Protein AF-0000000087194238 (afdb_homodimer)

Solvent-accessible surface area (backbone atoms only — not comparable to full-atom values): 18066 Å² total; per-residue (Å²): 129,79,78,74,81,65,51,45,82,35,37,22,36,43,35,33,48,42,89,44,71,86,40,33,50,64,47,49,55,49,49,50,56,43,39,76,50,57,31,44,48,34,39,41,30,44,60,91,47,69,76,67,68,90,79,45,66,88,80,48,42,79,43,78,33,63,31,89,66,55,68,67,52,74,67,64,72,48,58,69,62,43,43,50,43,44,36,68,41,29,32,64,48,47,43,55,50,53,52,51,52,52,51,35,28,74,73,60,72,29,29,48,74,66,36,36,38,22,23,51,81,44,42,36,55,36,43,45,32,41,75,72,72,37,52,17,28,24,35,60,78,68,68,56,71,51,52,54,44,42,72,40,40,67,57,35,30,72,71,61,76,35,86,70,79,127,129,79,76,74,79,65,50,46,82,36,39,23,36,43,35,33,48,42,89,43,72,84,40,33,49,63,46,50,55,49,48,51,56,43,39,76,51,59,31,43,48,34,40,42,30,44,59,93,47,69,78,68,67,90,80,43,69,86,79,49,42,78,42,78,33,63,30,90,66,55,68,65,54,74,65,62,73,48,57,69,62,42,42,51,44,44,37,68,40,29,33,62,46,45,42,53,50,54,53,50,52,50,50,35,28,74,71,61,71,29,30,48,75,65,35,37,37,23,23,52,80,42,43,34,55,37,41,46,32,41,75,73,71,38,51,16,28,25,35,58,78,68,69,56,70,50,53,54,45,39,73,38,40,68,57,35,29,72,69,60,76,35,86,69,78,126

Foldseek 3Di:
DPPLPFPQAFAAEEEEFDQDPLGVVVRLVVVVVVVVVGHAAEYEYEPLHDDDPVVDDPNYHYDYFHLPDDNCVSPVPPVLVVLVSNLVRRLVSLLVVVVVVVVCSVVSNHYHHQAYEYAVSNCSNQVSCVVVPGHYHHDYSDDCVVCVVVVCVVVCCVVVVDPPPD/DPPLPFPQAFAAEEEEFDQDPLGVVVRLVVVVVVVVVGHAYEYEYEPLHDDDPVPDDPNYHYDYFHLPDDNCVSPVPPVLVVLVSNLVRRLVSLLVVVVVVVVCSVVSNHYHHQAYEYAVSNCSNQVSCVVVPGHYHHDDSDDCVVCVVVVCVVVCCVVVVDPPPD

pLDDT: mean 87.86, std 15.49, range [28.25, 98.75]

Sequence (332 aa):
MEPSSTNPGRGRVVLLPLPYQGHINPMLRLAAALDSRGLAVTILHPETRAPDRRKLPADYRLVTIPDNIPPELAASGDVASFVFALNKNCAAPFRDYLAGALREEEKGEDGRIAFVVADVDWFAPLSVARELGVAALGLMTSSAARFLVYLAYPSLCHKGYLPVQEMEPSSTNPGRGRVVLLPLPYQGHINPMLRLAAALDSRGLAVTILHPETRAPDRRKLPADYRLVTIPDNIPPELAASGDVASFVFALNKNCAAPFRDYLAGALREEEKGEDGRIAFVVADVDWFAPLSVARELGVAALGLMTSSAARFLVYLAYPSLCHKGYLPVQE

Secondary structure (DSSP, 8-state):
-------TTS-EEEEE--SSHHHHHHHHHHHHHHHTTT-EEEEEEETT----GGGS-TTSEEEEE-----HHHHHS--HHHHHHHHHHHSHHHHHHHHHHHHHHHHTTSS--EEEEEEETTS-HHHHHHHHTT--EEEE--S-GGGGHHHHHHHHHHHTTSS----/-------TTS-EEEEE--SSHHHHHHHHHHHHHHHTTT-EEEEEEETT----GGGS-TTSEEEEE-----HHHHHS--HHHHHHHHHHHSHHHHHHHHHHHHHHHHTTSS--EEEEEEETTS-HHHHHHHHTT--EEEE--S-THHHHHHHHHHHHHHTTSS----

Structure (mmCIF, N/CA/C/O backbone):
data_AF-0000000087194238-model_v1
#
loop_
_entity.id
_entity.type
_entity.pdbx_description
1 polymer Glycosyltransferase
#
loop_
_atom_site.group_PDB
_atom_site.id
_atom_site.type_symbol
_atom_site.label_atom_id
_atom_site.label_alt_id
_atom_site.label_comp_id
_atom_site.label_asym_id
_atom_site.label_entity_id
_atom_site.label_seq_id
_atom_site.pdbx_PDB_ins_code
_atom_site.Cartn_x
_atom_site.Cartn_y
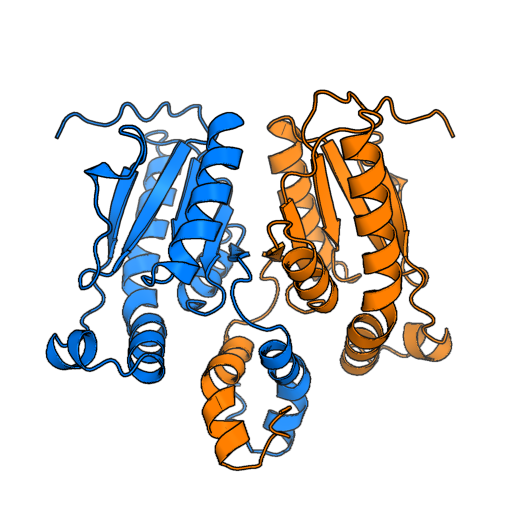_atom_site.Cartn_z
_atom_site.occupancy
_atom_site.B_iso_or_equiv
_atom_site.auth_seq_id
_atom_site.auth_comp_id
_atom_site.auth_asym_id
_atom_site.auth_atom_id
_atom_site.pdbx_PDB_model_num
ATOM 1 N N . MET A 1 1 ? 15.734 25.109 13.844 1 28.44 1 MET A N 1
ATOM 2 C CA . MET A 1 1 ? 15.398 23.844 13.203 1 28.44 1 MET A CA 1
ATOM 3 C C . MET A 1 1 ? 16.469 23.438 12.195 1 28.44 1 MET A C 1
ATOM 5 O O . MET A 1 1 ? 16.672 24.125 11.195 1 28.44 1 MET A O 1
ATOM 9 N N . GLU A 1 2 ? 17.5 22.828 12.555 1 34.88 2 GLU A N 1
ATOM 10 C CA . GLU A 1 2 ? 18.641 22.578 11.672 1 34.88 2 GLU A CA 1
ATOM 11 C C . GLU A 1 2 ? 18.188 21.891 10.383 1 34.88 2 GLU A C 1
ATOM 13 O O . GLU A 1 2 ? 17.281 21.047 10.398 1 34.88 2 GLU A O 1
ATOM 18 N N . PRO A 1 3 ? 18.391 22.391 9.211 1 38.94 3 PRO A N 1
ATOM 19 C CA . PRO A 1 3 ? 17.953 21.781 7.953 1 38.94 3 PRO A CA 1
ATOM 20 C C . PRO A 1 3 ? 18.328 20.297 7.848 1 38.94 3 PRO A C 1
ATOM 22 O O . PRO A 1 3 ? 19.469 19.922 8.109 1 38.94 3 PRO A O 1
ATOM 25 N N . SER A 1 4 ? 17.484 19.375 8.289 1 45.53 4 SER A N 1
ATOM 26 C CA . SER A 1 4 ? 17.812 17.969 8.078 1 45.53 4 SER A CA 1
ATOM 27 C C . SER A 1 4 ? 18.5 17.75 6.738 1 45.53 4 SER A C 1
ATOM 29 O O . SER A 1 4 ? 18.078 18.297 5.715 1 45.53 4 SER A O 1
ATOM 31 N N . SER A 1 5 ? 19.75 17.578 6.688 1 47.81 5 SER A N 1
ATOM 32 C CA . SER A 1 5 ? 20.625 17.359 5.551 1 47.81 5 SER A CA 1
ATOM 33 C C . SER A 1 5 ? 20.016 16.391 4.547 1 47.81 5 SER A C 1
ATOM 35 O O . SER A 1 5 ? 19.938 15.188 4.805 1 47.81 5 SER A O 1
ATOM 37 N N . THR A 1 6 ? 19.016 16.828 3.781 1 55.38 6 THR A N 1
ATOM 38 C CA . THR A 1 6 ? 18.5 16.047 2.66 1 55.38 6 THR A CA 1
ATOM 39 C C . THR A 1 6 ? 19.625 15.656 1.715 1 55.38 6 THR A C 1
ATOM 41 O O . THR A 1 6 ? 20.453 16.484 1.347 1 55.38 6 THR A O 1
ATOM 44 N N . ASN A 1 7 ? 20.141 14.547 1.847 1 58.91 7 ASN A N 1
ATOM 45 C CA . ASN A 1 7 ? 21.016 14.016 0.815 1 58.91 7 ASN A CA 1
ATOM 46 C C . ASN A 1 7 ? 20.266 13.773 -0.492 1 58.91 7 ASN A C 1
ATOM 48 O O . ASN A 1 7 ? 19.5 12.82 -0.601 1 58.91 7 ASN A O 1
ATOM 52 N N . PRO A 1 8 ? 20.391 14.852 -1.383 1 62.28 8 PRO A N 1
ATOM 53 C CA . PRO A 1 8 ? 19.625 14.773 -2.635 1 62.28 8 PRO A CA 1
ATOM 54 C C . PRO A 1 8 ? 19.844 13.453 -3.369 1 62.28 8 PRO A C 1
ATOM 56 O O . PRO A 1 8 ? 19.047 13.078 -4.23 1 62.28 8 PRO A O 1
ATOM 59 N N . GLY A 1 9 ? 20.766 12.719 -2.982 1 68.44 9 GLY A N 1
ATOM 60 C CA . GLY A 1 9 ? 21.016 11.453 -3.652 1 68.44 9 GLY A CA 1
ATOM 61 C C . GLY A 1 9 ? 20.234 10.297 -3.061 1 68.44 9 GLY A C 1
ATOM 62 O O . GLY A 1 9 ? 20.031 9.273 -3.715 1 68.44 9 GLY A O 1
ATOM 63 N N . ARG A 1 10 ? 19.719 10.594 -1.912 1 80.38 10 ARG A N 1
ATOM 64 C CA . ARG A 1 10 ? 19 9.523 -1.22 1 80.38 10 ARG A CA 1
ATOM 65 C C . ARG A 1 10 ? 17.531 9.539 -1.585 1 80.38 10 ARG A C 1
ATOM 67 O O . ARG A 1 10 ? 16.844 10.547 -1.394 1 80.38 10 ARG A O 1
ATOM 74 N N . GLY A 1 11 ? 16.938 8.445 -2.172 1 92.38 11 GLY A N 1
ATOM 75 C CA . GLY A 1 11 ? 15.508 8.344 -2.383 1 92.38 11 GLY A CA 1
ATOM 76 C C . GLY A 1 11 ? 14.703 8.516 -1.108 1 92.38 11 GLY A C 1
ATOM 77 O O . GLY A 1 11 ? 15.242 8.391 -0.007 1 92.38 11 GLY A O 1
ATOM 78 N N . ARG A 1 12 ? 13.547 8.992 -1.243 1 96.06 12 ARG A N 1
ATOM 79 C CA . ARG A 1 12 ? 12.758 9.219 -0.035 1 96.06 12 ARG A CA 1
ATOM 80 C C . ARG A 1 12 ? 11.367 8.609 -0.168 1 96.06 12 ARG A C 1
ATOM 82 O O . ARG A 1 12 ? 10.898 8.359 -1.279 1 96.06 12 ARG A O 1
ATOM 89 N N . VAL A 1 13 ? 10.797 8.352 0.971 1 97.94 13 VAL A N 1
ATOM 90 C CA . VAL A 1 13 ? 9.422 7.867 1.063 1 97.94 13 VAL A CA 1
ATOM 91 C C . VAL A 1 13 ? 8.594 8.836 1.903 1 97.94 13 VAL A C 1
ATOM 93 O O . VAL A 1 13 ? 9.094 9.422 2.861 1 97.94 13 VAL A O 1
ATOM 96 N N . VAL A 1 14 ? 7.395 9.055 1.431 1 98.69 14 VAL A N 1
ATOM 97 C CA . VAL A 1 14 ? 6.426 9.875 2.145 1 98.69 14 VAL A CA 1
ATOM 98 C C . VAL A 1 14 ? 5.363 8.992 2.787 1 98.69 14 VAL A C 1
ATOM 100 O O . VAL A 1 14 ? 4.68 8.234 2.096 1 98.69 14 VAL A O 1
ATOM 103 N N . LEU A 1 15 ? 5.258 9.086 4.105 1 98.75 15 LEU A N 1
ATOM 104 C CA . LEU A 1 15 ? 4.383 8.203 4.875 1 98.75 15 LEU A CA 1
ATOM 105 C C . LEU A 1 15 ? 3.281 9 5.566 1 98.75 15 LEU A C 1
ATOM 107 O O . LEU A 1 15 ? 3.543 10.062 6.141 1 98.75 15 LEU A O 1
ATOM 111 N N . LEU A 1 16 ? 2.023 8.516 5.473 1 98.62 16 LEU A N 1
ATOM 112 C CA . LEU A 1 16 ? 0.875 9.125 6.125 1 98.62 16 LEU A CA 1
ATOM 113 C C . LEU A 1 16 ? 0.139 8.117 6.996 1 98.62 16 LEU A C 1
ATOM 115 O O . LEU A 1 16 ? -0.839 7.508 6.559 1 98.62 16 LEU A O 1
ATOM 119 N N . PRO A 1 17 ? 0.567 8.008 8.258 1 97.81 17 PRO A N 1
ATOM 120 C CA . PRO A 1 17 ? -0.171 7.129 9.172 1 97.81 17 PRO A CA 1
ATOM 121 C C . PRO A 1 17 ? -1.496 7.73 9.625 1 97.81 17 PRO A C 1
ATOM 123 O O . PRO A 1 17 ? -1.587 8.945 9.836 1 97.81 17 PRO A O 1
ATOM 126 N N . LEU A 1 18 ? -2.598 6.84 9.648 1 96.69 18 LEU A N 1
ATOM 127 C CA . LEU A 1 18 ? -3.777 7.262 10.391 1 96.69 18 LEU A CA 1
ATOM 128 C C . LEU A 1 18 ? -3.426 7.555 11.844 1 96.69 18 LEU A C 1
ATOM 130 O O . LEU A 1 18 ? -2.691 6.789 12.477 1 96.69 18 LEU A O 1
ATOM 134 N N . PRO A 1 19 ? -3.943 8.68 12.406 1 96.19 19 PRO A N 1
ATOM 135 C CA . PRO A 1 19 ? -3.404 9.164 13.68 1 96.19 19 PRO A CA 1
ATOM 136 C C . PRO A 1 19 ? -4.027 8.469 14.883 1 96.19 19 PRO A C 1
ATOM 138 O O . PRO A 1 19 ? -4.512 9.133 15.805 1 96.19 19 PRO A O 1
ATOM 141 N N . TYR A 1 20 ? -3.986 7.211 14.953 1 93.5 20 TYR A N 1
ATOM 142 C CA . TYR A 1 20 ? -4.309 6.32 16.062 1 93.5 20 TYR A CA 1
ATOM 143 C C . TYR A 1 20 ? -3.186 5.312 16.297 1 93.5 20 TYR A C 1
ATOM 145 O O . TYR A 1 20 ? -2.609 4.785 15.344 1 93.5 20 TYR A O 1
ATOM 153 N N . GLN A 1 21 ? -2.84 5.039 17.547 1 91.25 21 GLN A N 1
ATOM 154 C CA . GLN A 1 21 ? -1.633 4.297 17.891 1 91.25 21 GLN A CA 1
ATOM 155 C C . GLN A 1 21 ? -1.614 2.928 17.219 1 91.25 21 GLN A C 1
ATOM 157 O O . GLN A 1 21 ? -0.559 2.457 16.797 1 91.25 21 GLN A O 1
ATOM 162 N N . GLY A 1 22 ? -2.725 2.254 17.125 1 91.31 22 GLY A N 1
ATOM 163 C CA . GLY A 1 22 ? -2.803 0.971 16.453 1 91.31 22 GLY A CA 1
ATOM 164 C C . GLY A 1 22 ? -2.484 1.06 14.969 1 91.31 22 GLY A C 1
ATOM 165 O O . GLY A 1 22 ? -2.094 0.067 14.352 1 91.31 22 GLY A O 1
ATOM 166 N N . HIS A 1 23 ? -2.625 2.217 14.391 1 93.88 23 HIS A N 1
ATOM 167 C CA . HIS A 1 23 ? -2.336 2.465 12.984 1 93.88 23 HIS A CA 1
ATOM 168 C C . HIS A 1 23 ? -0.933 3.031 12.797 1 93.88 23 HIS A C 1
ATOM 170 O O . HIS A 1 23 ? -0.253 2.713 11.82 1 93.88 23 HIS A O 1
ATOM 176 N N . ILE A 1 24 ? -0.507 3.738 13.758 1 95.81 24 ILE A N 1
ATOM 177 C CA . ILE A 1 24 ? 0.794 4.391 13.68 1 95.81 24 ILE A CA 1
ATOM 178 C C . ILE A 1 24 ? 1.903 3.35 13.789 1 95.81 24 ILE A C 1
ATOM 180 O O . ILE A 1 24 ? 2.887 3.398 13.047 1 95.81 24 ILE A O 1
ATOM 184 N N . ASN A 1 25 ? 1.726 2.379 14.617 1 94.62 25 ASN A N 1
ATOM 185 C CA . ASN A 1 25 ? 2.787 1.425 14.93 1 94.62 25 ASN A CA 1
ATOM 186 C C . ASN A 1 25 ? 3.195 0.624 13.695 1 94.62 25 ASN A C 1
ATOM 188 O O . ASN A 1 25 ? 4.379 0.544 13.367 1 94.62 25 ASN A O 1
ATOM 192 N N . PRO A 1 26 ? 2.256 0.039 12.984 1 94.88 26 PRO A N 1
ATOM 193 C CA . PRO A 1 26 ? 2.67 -0.678 11.781 1 94.88 26 PRO A CA 1
ATOM 194 C C . PRO A 1 26 ? 3.379 0.225 10.773 1 94.88 26 PRO A C 1
ATOM 196 O O . PRO A 1 26 ? 4.316 -0.211 10.102 1 94.88 26 PRO A O 1
ATOM 199 N N . MET A 1 27 ? 2.986 1.466 10.656 1 97.12 27 MET A N 1
ATOM 200 C CA . MET A 1 27 ? 3.621 2.404 9.734 1 97.12 27 MET A CA 1
ATOM 201 C C . MET A 1 27 ? 5.051 2.713 10.172 1 97.12 27 MET A C 1
ATOM 203 O O . MET A 1 27 ? 5.957 2.781 9.336 1 97.12 27 MET A O 1
ATOM 207 N N . LEU A 1 28 ? 5.246 2.818 11.477 1 96.88 28 LEU A N 1
ATOM 208 C CA . LEU A 1 28 ? 6.582 3.129 11.969 1 96.88 28 LEU A CA 1
ATOM 209 C C . LEU A 1 28 ? 7.52 1.938 11.789 1 96.88 28 LEU A C 1
ATOM 211 O O . LEU A 1 28 ? 8.711 2.115 11.539 1 96.88 28 LEU A O 1
ATOM 215 N N . ARG A 1 29 ? 6.988 0.752 11.93 1 95.69 29 ARG A N 1
ATOM 216 C CA . ARG A 1 29 ? 7.789 -0.432 11.641 1 95.69 29 ARG A CA 1
ATOM 217 C C . ARG A 1 29 ? 8.219 -0.453 10.18 1 95.69 29 ARG A C 1
ATOM 219 O O . ARG A 1 29 ? 9.367 -0.767 9.867 1 95.69 29 ARG A O 1
ATOM 226 N N . LEU A 1 30 ? 7.289 -0.099 9.32 1 96.56 30 LEU A N 1
ATOM 227 C CA . LEU A 1 30 ? 7.613 -0.003 7.902 1 96.56 30 LEU A CA 1
ATOM 228 C C . LEU A 1 30 ? 8.656 1.082 7.656 1 96.56 30 LEU A C 1
ATOM 230 O O . LEU A 1 30 ? 9.609 0.874 6.902 1 96.56 30 LEU A O 1
ATOM 234 N N . ALA A 1 31 ? 8.492 2.193 8.266 1 97.69 31 ALA A N 1
ATOM 235 C CA . ALA A 1 31 ? 9.445 3.299 8.141 1 97.69 31 ALA A CA 1
ATOM 236 C C . ALA A 1 31 ? 10.859 2.85 8.5 1 97.69 31 ALA A C 1
ATOM 238 O O . ALA A 1 31 ? 11.812 3.146 7.77 1 97.69 31 ALA A O 1
ATOM 239 N N . ALA A 1 32 ? 10.953 2.146 9.578 1 96 32 ALA A N 1
ATOM 240 C CA . ALA A 1 32 ? 12.25 1.668 10.031 1 96 32 ALA A CA 1
ATOM 241 C C . ALA A 1 32 ? 12.875 0.72 9.016 1 96 32 ALA A C 1
ATOM 243 O O . ALA A 1 32 ? 14.078 0.804 8.734 1 96 32 ALA A O 1
ATOM 244 N N . ALA A 1 33 ? 12.086 -0.125 8.484 1 93.12 33 ALA A N 1
ATOM 245 C CA . ALA A 1 33 ? 12.57 -1.073 7.484 1 93.12 33 ALA A CA 1
ATOM 246 C C . ALA A 1 33 ? 13.07 -0.348 6.238 1 93.12 33 ALA A C 1
ATOM 248 O O . ALA A 1 33 ? 14.109 -0.706 5.68 1 93.12 33 ALA A O 1
ATOM 249 N N . LEU A 1 34 ? 12.367 0.628 5.812 1 94.31 34 LEU A N 1
ATOM 250 C CA . LEU A 1 34 ? 12.727 1.382 4.613 1 94.31 34 LEU A CA 1
ATOM 251 C C . LEU A 1 34 ? 13.953 2.246 4.867 1 94.31 34 LEU A C 1
ATOM 253 O O . LEU A 1 34 ? 14.836 2.344 4.012 1 94.31 34 LEU A O 1
ATOM 257 N N . ASP A 1 35 ? 13.961 2.793 6.039 1 95.69 35 ASP A N 1
ATOM 258 C CA . ASP A 1 35 ? 15.102 3.605 6.445 1 95.69 35 ASP A CA 1
ATOM 259 C C . ASP A 1 35 ? 16.391 2.777 6.473 1 95.69 35 ASP A C 1
ATOM 261 O O . ASP A 1 35 ? 17.438 3.223 5.992 1 95.69 35 ASP A O 1
ATOM 265 N N . SER A 1 36 ? 16.281 1.596 6.945 1 92 36 SER A N 1
ATOM 266 C CA . SER A 1 36 ? 17.438 0.708 7.035 1 92 36 SER A CA 1
ATOM 267 C C . SER A 1 36 ? 17.938 0.321 5.652 1 92 36 SER A C 1
ATOM 269 O O . SER A 1 36 ? 19.062 -0.171 5.512 1 92 36 SER A O 1
ATOM 271 N N . ARG A 1 37 ? 17.172 0.648 4.684 1 89.44 37 ARG A N 1
ATOM 272 C CA . ARG A 1 37 ? 17.547 0.311 3.312 1 89.44 37 ARG A CA 1
ATOM 273 C C . ARG A 1 37 ? 17.906 1.562 2.518 1 89.44 37 ARG A C 1
ATOM 275 O O . ARG A 1 37 ? 17.953 1.532 1.285 1 89.44 37 ARG A O 1
ATOM 282 N N . GLY A 1 38 ? 17.953 2.621 3.176 1 91.31 38 GLY A N 1
ATOM 283 C CA . GLY A 1 38 ? 18.594 3.797 2.596 1 91.31 38 GLY A CA 1
ATOM 284 C C . GLY A 1 38 ? 17.594 4.828 2.107 1 91.31 38 GLY A C 1
ATOM 285 O O . GLY A 1 38 ? 17.953 5.762 1.391 1 91.31 38 GLY A O 1
ATOM 286 N N . LEU A 1 39 ? 16.359 4.648 2.451 1 94.88 39 LEU A N 1
ATOM 287 C CA . LEU A 1 39 ? 15.359 5.645 2.066 1 94.88 39 LEU A CA 1
ATOM 288 C C . LEU A 1 39 ? 15.164 6.668 3.178 1 94.88 39 LEU A C 1
ATOM 290 O O . LEU A 1 39 ? 15.008 6.301 4.348 1 94.88 39 LEU A O 1
ATOM 294 N N . ALA A 1 40 ? 15.258 7.922 2.752 1 97.06 40 ALA A N 1
ATOM 295 C CA . ALA A 1 40 ? 14.898 8.969 3.707 1 97.06 40 ALA A CA 1
ATOM 296 C C . ALA A 1 40 ? 13.406 8.961 3.992 1 97.06 40 ALA A C 1
ATOM 298 O O . ALA A 1 40 ? 12.594 8.766 3.086 1 97.06 40 ALA A O 1
ATOM 299 N N . VAL A 1 41 ? 13.031 9.258 5.285 1 98.12 41 VAL A N 1
ATOM 300 C CA . VAL A 1 41 ? 11.641 9.102 5.691 1 98.12 41 VAL A CA 1
ATOM 301 C C . VAL A 1 41 ? 11.039 10.469 6.008 1 98.12 41 VAL A C 1
ATOM 303 O O . VAL A 1 41 ? 11.594 11.234 6.793 1 98.12 41 VAL A O 1
ATOM 306 N N . THR A 1 42 ? 9.953 10.797 5.363 1 98.44 42 THR A N 1
ATOM 307 C CA . THR A 1 42 ? 9.086 11.922 5.711 1 98.44 42 THR A CA 1
ATOM 308 C C . THR A 1 42 ? 7.723 11.43 6.18 1 98.44 42 THR A C 1
ATOM 310 O O . THR A 1 42 ? 7.062 10.656 5.484 1 98.44 42 THR A O 1
ATOM 313 N N . ILE A 1 43 ? 7.34 11.859 7.344 1 98.69 43 ILE A N 1
ATOM 314 C CA . ILE A 1 43 ? 6.039 11.516 7.898 1 98.69 43 ILE A CA 1
ATOM 315 C C . ILE A 1 43 ? 5.133 12.742 7.902 1 98.69 43 ILE A C 1
ATOM 317 O O . ILE A 1 43 ? 5.48 13.773 8.484 1 98.69 43 ILE A O 1
ATOM 321 N N . LEU A 1 44 ? 3.99 12.648 7.234 1 98.69 44 LEU A N 1
ATOM 322 C CA . LEU A 1 44 ? 2.965 13.688 7.289 1 98.69 44 LEU A CA 1
ATOM 323 C C . LEU A 1 44 ? 1.884 13.336 8.305 1 98.69 44 LEU A C 1
ATOM 325 O O . LEU A 1 44 ? 1.472 12.172 8.398 1 98.69 44 LEU A O 1
ATOM 329 N N . HIS A 1 45 ? 1.425 14.305 9.047 1 98.19 45 HIS A N 1
ATOM 330 C CA . HIS A 1 45 ? 0.376 14.117 10.047 1 98.19 45 HIS A CA 1
ATOM 331 C C . HIS A 1 45 ? -0.61 15.281 10.031 1 98.19 45 HIS A C 1
ATOM 333 O O . HIS A 1 45 ? -0.249 16.406 9.656 1 98.19 45 HIS A O 1
ATOM 339 N N . PRO A 1 46 ? -1.873 14.992 10.336 1 97.94 46 PRO A N 1
ATOM 340 C CA . PRO A 1 46 ? -2.832 16.094 10.383 1 97.94 46 PRO A CA 1
ATOM 341 C C . PRO A 1 46 ? -2.547 17.062 11.523 1 97.94 46 PRO A C 1
ATOM 343 O O . PRO A 1 46 ? -1.998 16.672 12.555 1 97.94 46 PRO A O 1
ATOM 346 N N . GLU A 1 47 ? -2.992 18.234 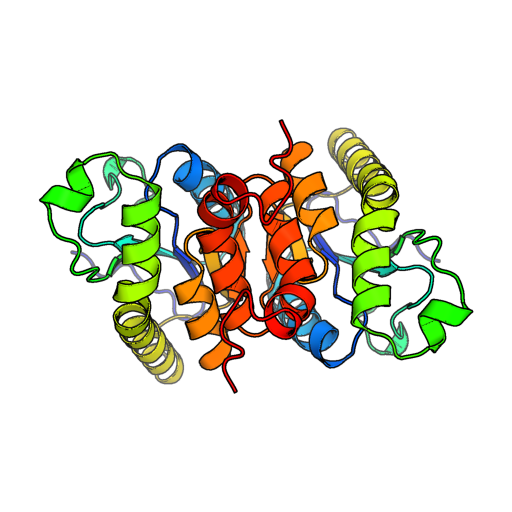11.305 1 97.06 47 GLU A N 1
ATOM 347 C CA . GLU A 1 47 ? -2.76 19.328 12.242 1 97.06 47 GLU A CA 1
ATOM 348 C C . GLU A 1 47 ? -3.324 19.016 13.625 1 97.06 47 GLU A C 1
ATOM 350 O O . GLU A 1 47 ? -2.707 19.328 14.641 1 97.06 47 GLU A O 1
ATOM 355 N N . THR A 1 48 ? -4.359 18.344 13.695 1 96 48 THR A N 1
ATOM 356 C CA . THR A 1 48 ? -5.066 18.094 14.945 1 96 48 THR A CA 1
ATOM 357 C C . THR A 1 48 ? -4.41 16.969 15.734 1 96 48 THR A C 1
ATOM 359 O O . THR A 1 48 ? -4.691 16.781 16.922 1 96 48 THR A O 1
ATOM 362 N N . ARG A 1 49 ? -3.479 16.188 15.062 1 94.69 49 ARG A N 1
ATOM 363 C CA . ARG A 1 49 ? -2.898 15.008 15.703 1 94.69 49 ARG A CA 1
ATOM 364 C C . ARG A 1 49 ? -1.424 14.859 15.344 1 94.69 49 ARG A C 1
ATOM 366 O O . ARG A 1 49 ? -1.048 13.953 14.609 1 94.69 49 ARG A O 1
ATOM 373 N N . ALA A 1 50 ? -0.646 15.547 16 1 93.06 50 ALA A N 1
ATOM 374 C CA . ALA A 1 50 ? 0.794 15.438 15.773 1 93.06 50 ALA A CA 1
ATOM 375 C C . ALA A 1 50 ? 1.389 14.273 16.562 1 93.06 50 ALA A C 1
ATOM 377 O O . ALA A 1 50 ? 1.016 14.031 17.703 1 93.06 50 ALA A O 1
ATOM 378 N N . PRO A 1 51 ? 2.262 13.539 15.898 1 94.06 51 PRO A N 1
ATOM 379 C CA . PRO A 1 51 ? 2.945 12.492 16.656 1 94.06 51 PRO A CA 1
ATOM 380 C C . PRO A 1 51 ? 3.922 13.055 17.688 1 94.06 51 PRO A C 1
ATOM 382 O O . PRO A 1 51 ? 4.316 14.219 17.594 1 94.06 51 PRO A O 1
ATOM 385 N N . ASP A 1 52 ? 4.258 12.203 18.672 1 93.62 52 ASP A N 1
ATOM 386 C CA . ASP A 1 52 ? 5.289 12.547 19.656 1 93.62 52 ASP A CA 1
ATOM 387 C C . ASP A 1 52 ? 6.68 12.484 19.016 1 93.62 52 ASP A C 1
ATOM 389 O O . ASP A 1 52 ? 7.219 11.398 18.797 1 93.62 52 ASP A O 1
ATOM 393 N N . ARG A 1 53 ? 7.281 13.617 18.812 1 95.38 53 ARG A N 1
ATOM 394 C CA . ARG A 1 53 ? 8.578 13.75 18.156 1 95.38 53 ARG A CA 1
ATOM 395 C C . ARG A 1 53 ? 9.648 12.953 18.891 1 95.38 53 ARG A C 1
ATOM 397 O O . ARG A 1 53 ? 10.57 12.422 18.266 1 95.38 53 ARG A O 1
ATOM 404 N N . ARG A 1 54 ? 9.531 12.789 20.234 1 94.88 54 ARG A N 1
ATOM 405 C CA . ARG A 1 54 ? 10.523 12.125 21.078 1 94.88 54 ARG A CA 1
ATOM 406 C C . ARG A 1 54 ? 10.57 10.633 20.797 1 94.88 54 ARG A C 1
ATOM 408 O O . ARG A 1 54 ? 11.555 9.961 21.125 1 94.88 54 ARG A O 1
ATOM 415 N N . LYS A 1 55 ? 9.5 10.203 20.141 1 94.38 55 LYS A N 1
ATOM 416 C CA . LYS A 1 55 ? 9.383 8.766 19.906 1 94.38 55 LYS A CA 1
ATOM 417 C C . LYS A 1 55 ? 9.82 8.398 18.5 1 94.38 55 LYS A C 1
ATOM 419 O O . LYS A 1 55 ? 9.727 7.234 18.094 1 94.38 55 LYS A O 1
ATOM 424 N N . LEU A 1 56 ? 10.336 9.383 17.766 1 96.88 56 LEU A N 1
ATOM 425 C CA . LEU A 1 56 ? 10.734 9.156 16.391 1 96.88 56 LEU A CA 1
ATOM 426 C C . LEU A 1 56 ? 12.227 9.422 16.203 1 96.88 56 LEU A C 1
ATOM 428 O O . LEU A 1 56 ? 12.797 10.273 16.875 1 96.88 56 LEU A O 1
ATOM 432 N N . PRO A 1 57 ? 12.82 8.625 15.297 1 96.56 57 PRO A N 1
ATOM 433 C CA . PRO A 1 57 ? 14.203 8.953 14.961 1 96.56 57 PRO A CA 1
ATOM 434 C C . PRO A 1 57 ? 14.383 10.414 14.562 1 96.56 57 PRO A C 1
ATOM 436 O O . PRO A 1 57 ? 13.523 10.984 13.883 1 96.56 57 PRO A O 1
ATOM 439 N N . ALA A 1 58 ? 15.555 11.008 14.891 1 95.5 58 ALA A N 1
ATOM 440 C CA . ALA A 1 58 ? 15.828 12.43 14.695 1 95.5 58 ALA A CA 1
ATOM 441 C C . ALA A 1 58 ? 15.867 12.781 13.211 1 95.5 58 ALA A C 1
ATOM 443 O O . ALA A 1 58 ? 15.555 13.906 12.82 1 95.5 58 ALA A O 1
ATOM 444 N N . ASP A 1 59 ? 16.156 11.789 12.398 1 95.69 59 ASP A N 1
ATOM 445 C CA . ASP A 1 59 ? 16.359 12.094 10.984 1 95.69 59 ASP A CA 1
ATOM 446 C C . ASP A 1 59 ? 15.062 11.953 10.203 1 95.69 59 ASP A C 1
ATOM 448 O O . ASP A 1 59 ? 15.016 12.258 9.008 1 95.69 59 ASP A O 1
ATOM 452 N N . TYR A 1 60 ? 14.031 11.492 10.891 1 97.81 60 TYR A N 1
ATOM 453 C CA . TYR A 1 60 ? 12.734 11.508 10.219 1 97.81 60 TYR A CA 1
ATOM 454 C C . TYR A 1 60 ? 12.203 12.93 10.086 1 97.81 60 TYR A C 1
ATOM 456 O O . TYR A 1 60 ? 12.195 13.688 11.062 1 97.81 60 TYR A O 1
ATOM 464 N N . ARG A 1 61 ? 11.812 13.305 8.914 1 97.56 61 ARG A N 1
ATOM 465 C CA . ARG A 1 61 ? 11.172 14.594 8.695 1 97.56 61 ARG A CA 1
ATOM 466 C C . ARG A 1 61 ? 9.688 14.531 9.023 1 97.56 61 ARG A C 1
ATOM 468 O O . ARG A 1 61 ? 8.992 13.609 8.586 1 97.56 61 ARG A O 1
ATOM 475 N N . LEU A 1 62 ? 9.273 15.492 9.828 1 98.06 62 LEU A N 1
ATOM 476 C CA . LEU A 1 62 ? 7.852 15.609 10.148 1 98.06 62 LEU A CA 1
ATOM 477 C C . LEU A 1 62 ? 7.238 16.828 9.461 1 98.06 62 LEU A C 1
ATOM 479 O O . LEU A 1 62 ? 7.812 17.922 9.5 1 98.06 62 LEU A O 1
ATOM 483 N N . VAL A 1 63 ? 6.066 16.578 8.82 1 98.25 63 VAL A N 1
ATOM 484 C CA . VAL A 1 63 ? 5.363 17.656 8.133 1 98.25 63 VAL A CA 1
ATOM 485 C C . VAL A 1 63 ? 3.902 17.688 8.57 1 98.25 63 VAL A C 1
ATOM 487 O O . VAL A 1 63 ? 3.234 16.656 8.602 1 98.25 63 VAL A O 1
ATOM 490 N N . THR A 1 64 ? 3.436 18.875 8.898 1 98.19 64 THR A N 1
ATOM 491 C CA . THR A 1 64 ? 2.039 19.047 9.281 1 98.19 64 THR A CA 1
ATOM 492 C C . THR A 1 64 ? 1.182 19.359 8.055 1 98.19 64 THR A C 1
ATOM 494 O O . THR A 1 64 ? 1.553 20.188 7.23 1 98.19 64 THR A O 1
ATOM 497 N N . ILE A 1 65 ? 0.051 18.688 7.941 1 97.81 65 ILE A N 1
ATOM 498 C CA . ILE A 1 65 ? -0.931 18.969 6.902 1 97.81 65 ILE A CA 1
ATOM 499 C C . ILE A 1 65 ? -2.172 19.594 7.523 1 97.81 65 ILE A C 1
ATOM 501 O O . ILE A 1 65 ? -2.775 19.031 8.438 1 97.81 65 ILE A O 1
ATOM 505 N N . PRO A 1 66 ? -2.543 20.766 7.004 1 97.81 66 PRO A N 1
ATOM 506 C CA . PRO A 1 66 ? -3.807 21.312 7.492 1 97.81 66 PRO A CA 1
ATOM 507 C C . PRO A 1 66 ? -4.992 20.391 7.258 1 97.81 66 PRO A C 1
ATOM 509 O O . PRO A 1 66 ? -5.156 19.859 6.156 1 97.81 66 PRO A O 1
ATOM 512 N N . ASP A 1 67 ? -5.766 20.094 8.305 1 97.69 67 ASP A N 1
ATOM 513 C CA . ASP A 1 67 ? -6.887 19.172 8.156 1 97.69 67 ASP A CA 1
ATOM 514 C C . ASP A 1 67 ? -8.219 19.891 8.359 1 97.69 67 ASP A C 1
ATOM 516 O O . ASP A 1 67 ? -9.273 19.359 8.016 1 97.69 67 ASP A O 1
ATOM 520 N N . ASN A 1 68 ? -8.172 21.125 8.914 1 97.12 68 ASN A N 1
ATOM 521 C CA . ASN A 1 68 ? -9.359 21.953 9.125 1 97.12 68 ASN A CA 1
ATOM 522 C C . ASN A 1 68 ? -10.453 21.188 9.867 1 97.12 68 ASN A C 1
ATOM 524 O O . ASN A 1 68 ? -11.641 21.328 9.57 1 97.12 68 ASN A O 1
ATOM 528 N N . ILE A 1 69 ? -10.078 20.25 10.734 1 97.38 69 ILE A N 1
ATOM 529 C CA . ILE A 1 69 ? -11.031 19.5 11.539 1 97.38 69 ILE A CA 1
ATOM 530 C C . ILE A 1 69 ? -11.32 20.25 12.836 1 97.38 69 ILE A C 1
ATOM 532 O O . ILE A 1 69 ? -10.391 20.609 13.562 1 97.38 69 ILE A O 1
ATOM 536 N N . PRO A 1 70 ? -12.625 20.516 13.094 1 96.19 70 PRO A N 1
ATOM 537 C CA . PRO A 1 70 ? -12.945 21.203 14.344 1 96.19 70 PRO A CA 1
ATOM 538 C C . PRO A 1 70 ? -12.438 20.453 15.578 1 96.19 70 PRO A C 1
ATOM 540 O O . PRO A 1 70 ? -12.516 19.219 15.633 1 96.19 70 PRO A O 1
ATOM 543 N N . PRO A 1 71 ? -11.953 21.219 16.5 1 93.94 71 PRO A N 1
ATOM 544 C CA . PRO A 1 71 ? -11.43 20.578 17.703 1 93.94 71 PRO A CA 1
ATOM 545 C C . PRO A 1 71 ? -12.453 19.688 18.406 1 93.94 71 PRO A C 1
ATOM 547 O O . PRO A 1 71 ? -12.094 18.656 18.969 1 93.94 71 PRO A O 1
ATOM 550 N N . GLU A 1 72 ? -13.664 20.016 18.328 1 95.88 72 GLU A N 1
ATOM 551 C CA . GLU A 1 72 ? -14.727 19.25 18.969 1 95.88 72 GLU A CA 1
ATOM 552 C C . GLU A 1 72 ? -14.836 17.859 18.359 1 95.88 72 GLU A C 1
ATOM 554 O O . GLU A 1 72 ? -15.039 16.875 19.062 1 95.88 72 GLU A O 1
ATOM 559 N N . LEU A 1 73 ? -14.695 17.859 17.062 1 95.25 73 LEU A N 1
ATOM 560 C CA . LEU A 1 73 ? -14.742 16.562 16.391 1 95.25 73 LEU A CA 1
ATOM 561 C C . LEU A 1 73 ? -13.5 15.742 16.703 1 95.25 73 LEU A C 1
ATOM 563 O O . LEU A 1 73 ? -13.594 14.547 16.969 1 95.25 73 LEU A O 1
ATOM 567 N N . ALA A 1 74 ? -12.414 16.359 16.719 1 93.19 74 ALA A N 1
ATOM 568 C CA . ALA A 1 74 ? -11.148 15.688 16.984 1 93.19 74 ALA A CA 1
ATOM 569 C C . ALA A 1 74 ? -11.156 15.062 18.375 1 93.19 74 ALA A C 1
ATOM 571 O O . ALA A 1 74 ? -10.555 14 18.578 1 93.19 74 ALA A O 1
ATOM 572 N N . ALA A 1 75 ? -11.945 15.672 19.266 1 93.19 75 ALA A N 1
ATOM 573 C CA . ALA A 1 75 ? -11.953 15.227 20.656 1 93.19 75 ALA A CA 1
ATOM 574 C C . ALA A 1 75 ? -13.125 14.281 20.922 1 93.19 75 ALA A C 1
ATOM 576 O O . ALA A 1 75 ? -13.195 13.656 21.984 1 93.19 75 ALA A O 1
ATOM 577 N N . SER A 1 76 ? -14.094 14.141 20.109 1 90.69 76 SER A N 1
ATOM 578 C CA . SER A 1 76 ? -15.375 13.492 20.344 1 90.69 76 SER A CA 1
ATOM 579 C C . SER A 1 76 ? -15.219 11.977 20.453 1 90.69 76 SER A C 1
ATOM 581 O O . SER A 1 76 ? -16.109 11.289 20.953 1 90.69 76 SER A O 1
ATOM 583 N N . GLY A 1 77 ? -14.172 11.383 20.047 1 90.06 77 GLY A N 1
ATOM 584 C CA . GLY A 1 77 ? -14.039 9.93 20 1 90.06 77 GLY A CA 1
ATOM 585 C C . GLY A 1 77 ? -14.773 9.297 18.844 1 90.06 77 GLY A C 1
ATOM 586 O O . GLY A 1 77 ? -14.734 8.07 18.672 1 90.06 77 GLY A O 1
ATOM 587 N N . ASP A 1 78 ? -15.5 10.016 18.047 1 91.69 78 ASP A N 1
ATOM 588 C CA . ASP A 1 78 ? -16.141 9.547 16.828 1 91.69 78 ASP A CA 1
ATOM 589 C C . ASP A 1 78 ? -15.117 9.312 15.719 1 91.69 78 ASP A C 1
ATOM 591 O O . ASP A 1 78 ? -14.922 10.164 14.852 1 91.69 78 ASP A O 1
ATOM 595 N N . VAL A 1 79 ? -14.641 8.156 15.695 1 90.88 79 VAL A N 1
ATOM 596 C CA . VAL A 1 79 ? -13.523 7.805 14.828 1 90.88 79 VAL A CA 1
ATOM 597 C C . VAL A 1 79 ? -13.969 7.859 13.367 1 90.88 79 VAL A C 1
ATOM 599 O O . VAL A 1 79 ? -13.25 8.383 12.508 1 90.88 79 VAL A O 1
ATOM 602 N N . ALA A 1 80 ? -15.148 7.312 13.07 1 86.06 80 ALA A N 1
ATOM 603 C CA . ALA A 1 80 ? -15.648 7.258 11.703 1 86.06 80 ALA A CA 1
ATOM 604 C C . ALA A 1 80 ? -15.773 8.664 11.109 1 86.06 80 ALA A C 1
ATOM 606 O O . ALA A 1 80 ? -15.297 8.922 10 1 86.06 80 ALA A O 1
ATOM 607 N N . SER A 1 81 ? -16.359 9.555 11.906 1 90.25 81 SER A N 1
ATOM 608 C CA . SER A 1 81 ? -16.531 10.93 11.445 1 90.25 81 SER A CA 1
ATOM 609 C C . SER A 1 81 ? -15.195 11.633 11.305 1 90.25 81 SER A C 1
ATOM 611 O O . SER A 1 81 ? -14.992 12.43 10.375 1 90.25 81 SER A O 1
ATOM 613 N N . PHE A 1 82 ? -14.344 11.328 12.172 1 93.81 82 PHE A N 1
ATOM 614 C CA . PHE A 1 82 ? -13.008 11.922 12.117 1 93.81 82 PHE A CA 1
ATOM 615 C C . PHE A 1 82 ? -12.273 11.477 10.859 1 93.81 82 PHE A C 1
ATOM 617 O O . PHE A 1 82 ? -11.734 12.312 10.125 1 93.81 82 PHE A O 1
ATOM 624 N N . VAL A 1 83 ? -12.289 10.219 10.539 1 92.75 83 VAL A N 1
ATOM 625 C CA . VAL A 1 83 ? -11.586 9.664 9.391 1 92.75 83 VAL A CA 1
ATOM 626 C C . VAL A 1 83 ? -12.227 10.18 8.102 1 92.75 83 VAL A C 1
ATOM 628 O O . VAL A 1 83 ? -11.523 10.492 7.137 1 92.75 83 VAL A O 1
ATOM 631 N N . PHE A 1 84 ? -13.531 10.281 8.141 1 89.62 84 PHE A N 1
ATOM 632 C CA . PHE A 1 84 ? -14.219 10.875 6.996 1 89.62 84 PHE A CA 1
ATOM 633 C C . PHE A 1 84 ? -13.75 12.297 6.75 1 89.62 84 PHE A C 1
ATOM 635 O O . PHE A 1 84 ? -13.453 12.672 5.613 1 89.62 84 PHE A O 1
ATOM 642 N N . ALA A 1 85 ? -13.664 13.047 7.777 1 93.81 85 ALA A N 1
ATOM 643 C CA . ALA A 1 85 ? -13.211 14.43 7.672 1 93.81 85 ALA A CA 1
ATOM 644 C C . ALA A 1 85 ? -11.773 14.508 7.172 1 93.81 85 ALA A C 1
ATOM 646 O O . ALA A 1 85 ? -11.43 15.375 6.367 1 93.81 85 ALA A O 1
ATOM 647 N N . LEU A 1 86 ? -10.93 13.633 7.637 1 96.06 86 LEU A N 1
ATOM 648 C CA . LEU A 1 86 ? -9.555 13.57 7.152 1 96.06 86 LEU A CA 1
ATOM 649 C C . LEU A 1 86 ? -9.516 13.391 5.637 1 96.06 86 LEU A C 1
ATOM 651 O O . LEU A 1 86 ? -8.812 14.117 4.938 1 96.06 86 LEU A O 1
ATOM 655 N N . ASN A 1 87 ? -10.266 12.406 5.16 1 93.62 87 ASN A N 1
ATOM 656 C CA . ASN A 1 87 ? -10.258 12.102 3.732 1 93.62 87 ASN A CA 1
ATOM 657 C C . ASN A 1 87 ? -10.844 13.242 2.91 1 93.62 87 ASN A C 1
ATOM 659 O O . ASN A 1 87 ? -10.398 13.5 1.791 1 93.62 87 ASN A O 1
ATOM 663 N N . LYS A 1 88 ? -11.781 13.922 3.439 1 92.31 88 LYS A N 1
ATOM 664 C CA . LYS A 1 88 ? -12.414 15.039 2.75 1 92.31 88 LYS A CA 1
ATOM 665 C C . LYS A 1 88 ? -11.508 16.266 2.74 1 92.31 88 LYS A C 1
ATOM 667 O O . LYS A 1 88 ? -11.352 16.922 1.708 1 92.31 88 LYS A O 1
ATOM 672 N N . ASN A 1 89 ? -10.844 16.516 3.822 1 97.06 89 ASN A N 1
ATOM 673 C CA . ASN A 1 89 ? -10.203 17.812 4.027 1 97.06 89 ASN A CA 1
ATOM 674 C C . ASN A 1 89 ? -8.734 17.781 3.633 1 97.06 89 ASN A C 1
ATOM 676 O O . ASN A 1 89 ? -8.141 18.828 3.342 1 97.06 89 ASN A O 1
ATOM 680 N N . CYS A 1 90 ? -8.117 16.672 3.605 1 97.19 90 CYS A N 1
ATOM 681 C CA . CYS A 1 90 ? -6.664 16.641 3.543 1 97.19 90 CYS A CA 1
ATOM 682 C C . CYS A 1 90 ? -6.18 16.422 2.117 1 97.19 90 CYS A C 1
ATOM 684 O O . CYS A 1 90 ? -4.984 16.5 1.84 1 97.19 90 CYS A O 1
ATOM 686 N N . ALA A 1 91 ? -7.102 16.141 1.19 1 96 91 ALA A N 1
ATOM 687 C CA . ALA A 1 91 ? -6.691 15.891 -0.189 1 96 91 ALA A CA 1
ATOM 688 C C . ALA A 1 91 ? -5.973 17.094 -0.777 1 96 91 ALA A C 1
ATOM 690 O O . ALA A 1 91 ? -4.867 16.969 -1.312 1 96 91 ALA A O 1
ATOM 691 N N . ALA A 1 92 ? -6.559 18.234 -0.68 1 97.62 92 ALA A N 1
ATOM 692 C CA . ALA A 1 92 ? -6.012 19.438 -1.297 1 97.62 92 ALA A CA 1
ATOM 693 C C . ALA A 1 92 ? -4.699 19.859 -0.629 1 97.62 92 ALA A C 1
ATOM 695 O O . ALA A 1 92 ? -3.695 20.078 -1.308 1 97.62 92 ALA A O 1
ATOM 696 N N . PRO A 1 93 ? -4.652 19.891 0.732 1 98.5 93 PRO A N 1
ATOM 697 C CA . PRO A 1 93 ? -3.375 20.234 1.361 1 98.5 93 PRO A CA 1
ATOM 698 C C . PRO A 1 93 ? -2.268 19.234 1.022 1 98.5 93 PRO A C 1
ATOM 700 O O . PRO A 1 93 ? -1.111 19.625 0.849 1 98.5 93 PRO A O 1
ATOM 703 N N . PHE A 1 94 ? -2.594 17.984 0.936 1 98.44 94 PHE A N 1
ATOM 704 C CA . PHE A 1 94 ? -1.58 17.016 0.567 1 98.44 94 PHE A CA 1
ATOM 705 C C . PHE A 1 94 ? -1.138 17.203 -0.877 1 98.44 94 PHE A C 1
ATOM 707 O O . PHE A 1 94 ? 0.046 17.062 -1.193 1 98.44 94 PHE A O 1
ATOM 714 N N . ARG A 1 95 ? -2.051 17.5 -1.735 1 98.5 95 ARG A N 1
ATOM 715 C CA . ARG A 1 95 ? -1.696 17.812 -3.119 1 98.5 95 ARG A CA 1
ATOM 716 C C . ARG A 1 95 ? -0.679 18.938 -3.188 1 98.5 95 ARG A C 1
ATOM 718 O O . ARG A 1 95 ? 0.315 18.844 -3.91 1 98.5 95 ARG A O 1
ATOM 725 N N . ASP A 1 96 ? -0.963 19.969 -2.422 1 98.56 96 ASP A N 1
ATOM 726 C CA . ASP A 1 96 ? -0.053 21.109 -2.391 1 98.56 96 ASP A CA 1
ATOM 727 C C . ASP A 1 96 ? 1.335 20.688 -1.911 1 98.56 96 ASP A C 1
ATOM 729 O O . ASP A 1 96 ? 2.344 21.047 -2.521 1 98.56 96 ASP A O 1
ATOM 733 N N . TYR A 1 97 ? 1.35 19.891 -0.904 1 98.56 97 TYR A N 1
ATOM 734 C CA . TYR A 1 97 ? 2.629 19.422 -0.39 1 98.56 97 TYR A CA 1
ATOM 735 C C . TYR A 1 97 ? 3.373 18.609 -1.442 1 98.56 97 TYR A C 1
ATOM 737 O O . TYR A 1 97 ? 4.543 18.859 -1.725 1 98.56 97 TYR A O 1
ATOM 745 N N . LEU A 1 98 ? 2.701 17.578 -1.977 1 98.56 98 LEU A N 1
ATOM 746 C CA . LEU A 1 98 ? 3.357 16.641 -2.873 1 98.56 98 LEU A CA 1
ATOM 747 C C . LEU A 1 98 ? 3.816 17.328 -4.152 1 98.56 98 LEU A C 1
ATOM 749 O O . LEU A 1 98 ? 4.922 17.078 -4.641 1 98.56 98 LEU A O 1
ATOM 753 N N . ALA A 1 99 ? 2.998 18.25 -4.656 1 98.44 99 ALA A N 1
ATOM 754 C CA . ALA A 1 99 ? 3.383 19.031 -5.832 1 98.44 99 ALA A CA 1
ATOM 755 C C . ALA A 1 99 ? 4.633 19.859 -5.559 1 98.44 99 ALA A C 1
ATOM 757 O O . ALA A 1 99 ? 5.531 19.938 -6.398 1 98.44 99 ALA A O 1
ATOM 758 N N . GLY A 1 100 ? 4.621 20.516 -4.426 1 98.12 100 GLY A N 1
ATOM 759 C CA . GLY A 1 100 ? 5.797 21.266 -4.035 1 98.12 100 GLY A CA 1
ATOM 760 C C . GLY A 1 100 ? 7.043 20.406 -3.898 1 98.12 100 GLY A C 1
ATOM 761 O O . GLY A 1 100 ? 8.117 20.781 -4.371 1 98.12 100 GLY A O 1
ATOM 762 N N . ALA A 1 101 ? 6.879 19.266 -3.258 1 97.62 101 ALA A N 1
ATOM 763 C CA . ALA A 1 101 ? 8 18.344 -3.072 1 97.62 101 ALA A CA 1
ATOM 764 C C . ALA A 1 101 ? 8.539 17.859 -4.414 1 97.62 101 ALA A C 1
ATOM 766 O O . ALA A 1 101 ? 9.75 17.719 -4.59 1 97.62 101 ALA A O 1
ATOM 767 N N . LEU A 1 102 ? 7.668 17.578 -5.336 1 97.19 102 LEU A N 1
ATOM 768 C CA . LEU A 1 102 ? 8.062 17.125 -6.668 1 97.19 102 LEU A CA 1
ATOM 769 C C . LEU A 1 102 ? 8.805 18.219 -7.422 1 97.19 102 LEU A C 1
ATOM 771 O O . LEU A 1 102 ? 9.75 17.938 -8.156 1 97.19 102 LEU A O 1
ATOM 775 N N . ARG A 1 103 ? 8.352 19.453 -7.227 1 97.38 103 ARG A N 1
ATOM 776 C CA . ARG A 1 103 ? 9.047 20.578 -7.836 1 97.38 103 ARG A CA 1
ATOM 777 C C . ARG A 1 103 ? 10.461 20.703 -7.281 1 97.38 103 ARG A C 1
ATOM 779 O O . ARG A 1 103 ? 11.406 20.969 -8.031 1 97.38 103 ARG A O 1
ATOM 786 N N . GLU A 1 104 ? 10.57 20.531 -5.98 1 96 104 GLU A N 1
ATOM 787 C CA . GLU A 1 104 ? 11.883 20.594 -5.348 1 96 104 GLU A CA 1
ATOM 788 C C . GLU A 1 104 ? 12.789 19.484 -5.875 1 96 104 GLU A C 1
ATOM 790 O O . GLU A 1 104 ? 13.992 19.688 -6.059 1 96 104 GLU A O 1
ATOM 795 N N . GLU A 1 105 ? 12.242 18.312 -6.039 1 94.19 105 GLU A N 1
ATOM 796 C CA . GLU A 1 105 ? 12.977 17.203 -6.633 1 94.19 105 GLU A CA 1
ATOM 797 C C . GLU A 1 105 ? 13.492 17.562 -8.023 1 94.19 105 GLU A C 1
ATOM 799 O O . GLU A 1 105 ? 14.664 17.312 -8.328 1 94.19 105 GLU A O 1
ATOM 804 N N . GLU A 1 106 ? 12.68 18.125 -8.797 1 94 106 GLU A N 1
ATOM 805 C CA . GLU A 1 106 ? 13.023 18.484 -10.172 1 94 106 GLU A CA 1
ATOM 806 C C . GLU A 1 106 ? 14.164 19.5 -10.203 1 94 106 GLU A C 1
ATOM 808 O O . GLU A 1 106 ? 15.008 19.453 -11.102 1 94 106 GLU A O 1
ATOM 813 N N . LYS A 1 107 ? 14.219 20.312 -9.203 1 94.75 107 LYS A N 1
ATOM 814 C CA . LYS A 1 107 ? 15.25 21.359 -9.117 1 94.75 107 LYS A CA 1
ATOM 815 C C . LYS A 1 107 ? 16.531 20.797 -8.492 1 94.75 107 LYS A C 1
ATOM 817 O O . LYS A 1 107 ? 17.516 21.531 -8.367 1 94.75 107 LYS A O 1
ATOM 822 N N . GLY A 1 108 ? 16.438 19.547 -8.039 1 92.12 108 GLY A N 1
ATOM 823 C CA . GLY A 1 108 ? 17.594 18.922 -7.418 1 92.12 108 GLY A CA 1
ATOM 824 C C . GLY A 1 108 ? 17.797 19.344 -5.973 1 92.12 108 GLY A C 1
ATOM 825 O O . GLY A 1 108 ? 18.906 19.219 -5.43 1 92.12 108 GLY A O 1
ATOM 826 N N . GLU A 1 109 ? 16.766 19.844 -5.344 1 91.25 109 GLU A N 1
ATOM 827 C CA . GLU A 1 109 ? 16.875 20.391 -3.992 1 91.25 109 GLU A CA 1
ATOM 828 C C . GLU A 1 109 ? 16.562 19.328 -2.943 1 91.25 109 GLU A C 1
ATOM 830 O O . GLU A 1 109 ? 16.875 19.5 -1.763 1 91.25 109 GLU A O 1
ATOM 835 N N . ASP A 1 110 ? 15.984 18.25 -3.389 1 92.69 110 ASP A N 1
ATOM 836 C CA . ASP A 1 110 ? 15.641 17.141 -2.498 1 92.69 110 ASP A CA 1
ATOM 837 C C . ASP A 1 110 ? 15.688 15.805 -3.236 1 92.69 110 ASP A C 1
ATOM 839 O O . ASP A 1 110 ? 15.711 15.766 -4.469 1 92.69 110 ASP A O 1
ATOM 843 N N . GLY A 1 111 ? 15.773 14.758 -2.5 1 92.06 111 GLY A N 1
ATOM 844 C CA . GLY A 1 111 ? 15.836 13.43 -3.082 1 92.06 111 GLY A CA 1
ATOM 845 C C . GLY A 1 111 ? 14.555 13.031 -3.793 1 92.06 111 GLY A C 1
ATOM 846 O O . GLY A 1 111 ? 13.492 13.617 -3.547 1 92.06 111 GLY A O 1
ATOM 847 N N . ARG A 1 112 ? 14.68 12.07 -4.68 1 94.38 112 ARG A N 1
ATOM 848 C CA . ARG A 1 112 ? 13.539 11.555 -5.426 1 94.38 112 ARG A CA 1
ATOM 849 C C . ARG A 1 112 ? 12.547 10.852 -4.5 1 94.38 112 ARG A C 1
ATOM 851 O O . ARG A 1 112 ? 12.953 10.102 -3.613 1 94.38 112 ARG A O 1
ATOM 858 N N . ILE A 1 113 ? 11.32 11.172 -4.727 1 96.38 113 ILE A N 1
ATOM 859 C CA . ILE A 1 113 ? 10.273 10.453 -4.004 1 96.38 113 ILE A CA 1
ATOM 860 C C . ILE A 1 113 ? 10.055 9.086 -4.652 1 96.38 113 ILE A C 1
ATOM 862 O O . ILE A 1 113 ? 9.586 9 -5.789 1 96.38 113 ILE A O 1
ATOM 866 N N . ALA A 1 114 ? 10.359 8.039 -3.9 1 95.31 114 ALA A N 1
ATOM 867 C CA . ALA A 1 114 ? 10.195 6.68 -4.41 1 95.31 114 ALA A CA 1
ATOM 868 C C . ALA A 1 114 ? 8.719 6.289 -4.457 1 95.31 114 ALA A C 1
ATOM 870 O O . ALA A 1 114 ? 8.219 5.836 -5.492 1 95.31 114 ALA A O 1
ATOM 871 N N . PHE A 1 115 ? 8.016 6.441 -3.412 1 96.88 115 PHE A N 1
ATOM 872 C CA . PHE A 1 115 ? 6.59 6.148 -3.336 1 96.88 115 PHE A CA 1
ATOM 873 C C . PHE A 1 115 ? 5.977 6.766 -2.084 1 96.88 115 PHE A C 1
ATOM 875 O O . PHE A 1 115 ? 6.699 7.227 -1.196 1 96.88 115 PHE A O 1
ATOM 882 N N . VAL A 1 116 ? 4.68 6.883 -2.127 1 98.25 116 VAL A N 1
ATOM 883 C CA . VAL A 1 116 ? 3.867 7.34 -1.005 1 98.25 116 VAL A CA 1
ATOM 884 C C . VAL A 1 116 ? 3.158 6.148 -0.362 1 98.25 116 VAL A C 1
ATOM 886 O O . VAL A 1 116 ? 2.633 5.277 -1.062 1 98.25 116 VAL A O 1
ATOM 889 N N . VAL A 1 117 ? 3.209 6.082 0.996 1 98.5 117 VAL A N 1
ATOM 890 C CA . VAL A 1 117 ? 2.426 5.094 1.729 1 98.5 117 VAL A CA 1
ATOM 891 C C . VAL A 1 117 ? 1.443 5.801 2.662 1 98.5 117 VAL A C 1
ATOM 893 O O . VAL A 1 117 ? 1.842 6.645 3.471 1 98.5 117 VAL A O 1
ATOM 896 N N . ALA A 1 118 ? 0.178 5.492 2.492 1 97.38 118 ALA A N 1
ATOM 897 C CA . ALA A 1 118 ? -0.837 5.969 3.428 1 97.38 118 ALA A CA 1
ATOM 898 C C . ALA A 1 118 ? -1.618 4.805 4.031 1 97.38 118 ALA A C 1
ATOM 900 O O . ALA A 1 118 ? -1.68 3.719 3.445 1 97.38 118 ALA A O 1
ATOM 901 N N . ASP A 1 119 ? -2.07 5.039 5.27 1 95.31 119 ASP A N 1
ATOM 902 C CA . ASP A 1 119 ? -3.023 4.074 5.812 1 95.31 119 ASP A CA 1
ATOM 903 C C . ASP A 1 119 ? -4.246 3.938 4.902 1 95.31 119 ASP A C 1
ATOM 905 O O . ASP A 1 119 ? -4.762 4.938 4.398 1 95.31 119 ASP A O 1
ATOM 909 N N . VAL A 1 120 ? -4.723 2.729 4.688 1 89.19 120 VAL A N 1
ATOM 910 C CA . VAL A 1 120 ? -5.797 2.492 3.727 1 89.19 120 VAL A CA 1
ATOM 911 C C . VAL A 1 120 ? -7.062 3.215 4.18 1 89.19 120 VAL A C 1
ATOM 913 O O . VAL A 1 120 ? -7.887 3.611 3.352 1 89.19 120 VAL A O 1
ATOM 916 N N . ASP A 1 121 ? -7.25 3.426 5.445 1 89.25 121 ASP A N 1
ATOM 917 C CA . ASP A 1 121 ? -8.422 4.125 5.953 1 89.25 121 ASP A CA 1
ATOM 918 C C . ASP A 1 121 ? -8.328 5.625 5.684 1 89.25 121 ASP A C 1
ATOM 920 O O . ASP A 1 121 ? -9.336 6.34 5.742 1 89.25 121 ASP A O 1
ATOM 924 N N . TRP A 1 122 ? -7.172 6.109 5.516 1 93.06 122 TRP A N 1
ATOM 925 C CA . TRP A 1 122 ? -6.93 7.473 5.066 1 93.06 122 TRP A CA 1
ATOM 926 C C . TRP A 1 122 ? -6.453 7.492 3.617 1 93.06 122 TRP A C 1
ATOM 928 O O . TRP A 1 122 ? -5.301 7.836 3.342 1 93.06 122 TRP A O 1
ATOM 938 N N . PHE A 1 123 ? -7.355 7.285 2.701 1 90.75 123 PHE A N 1
ATOM 939 C CA . PHE A 1 123 ? -7.023 6.898 1.335 1 90.75 123 PHE A CA 1
ATOM 940 C C . PHE A 1 123 ? -6.883 8.133 0.445 1 90.75 123 PHE A C 1
ATOM 942 O O . PHE A 1 123 ? -6.32 8.047 -0.649 1 90.75 123 PHE A O 1
ATOM 949 N N . ALA A 1 124 ? -7.367 9.297 0.803 1 92.19 124 ALA A N 1
ATOM 950 C CA . ALA A 1 124 ? -7.387 10.477 -0.062 1 92.19 124 ALA A CA 1
ATOM 951 C C . ALA A 1 124 ? -5.988 10.797 -0.58 1 92.19 124 ALA A C 1
ATOM 953 O O . ALA A 1 124 ? -5.809 11.094 -1.764 1 92.19 124 ALA A O 1
ATOM 954 N N . PRO A 1 125 ? -4.969 10.648 0.278 1 96 125 PRO A N 1
ATOM 955 C CA . PRO A 1 125 ? -3.625 10.938 -0.229 1 96 125 PRO A CA 1
ATOM 956 C C . PRO A 1 125 ? -3.184 9.961 -1.322 1 96 125 PRO A C 1
ATOM 958 O O . PRO A 1 125 ? -2.406 10.336 -2.205 1 96 125 PRO A O 1
ATOM 961 N N . LEU A 1 126 ? -3.631 8.75 -1.259 1 94.75 126 LEU A N 1
ATOM 962 C CA . LEU A 1 126 ? -3.266 7.766 -2.27 1 94.75 126 LEU A CA 1
ATOM 963 C C . LEU A 1 126 ? -3.771 8.188 -3.646 1 94.75 126 LEU A C 1
ATOM 965 O O . LEU A 1 126 ? -3.049 8.07 -4.637 1 94.75 126 LEU A O 1
ATOM 969 N N . SER A 1 127 ? -4.969 8.688 -3.639 1 91.44 127 SER A N 1
ATOM 970 C CA . SER A 1 127 ? -5.543 9.18 -4.887 1 91.44 127 SER A CA 1
ATOM 971 C C . SER A 1 127 ? -4.738 10.352 -5.441 1 91.44 127 SER A C 1
ATOM 973 O O . SER A 1 127 ? -4.445 10.398 -6.637 1 91.44 127 SER A O 1
ATOM 975 N N . VAL A 1 128 ? -4.406 11.234 -4.613 1 95.38 128 VAL A N 1
ATOM 976 C CA . VAL A 1 128 ? -3.641 12.406 -5.004 1 95.38 128 VAL A CA 1
ATOM 977 C C . VAL A 1 128 ? -2.291 11.984 -5.578 1 95.38 128 VAL A C 1
ATOM 979 O O . VAL A 1 128 ? -1.877 12.469 -6.633 1 95.38 128 VAL A O 1
ATOM 982 N N . ALA A 1 129 ? -1.606 11.07 -4.863 1 96.69 129 ALA A N 1
ATOM 983 C CA . ALA A 1 129 ? -0.302 10.594 -5.316 1 96.69 129 ALA A CA 1
ATOM 984 C C . ALA A 1 129 ? -0.399 9.969 -6.707 1 96.69 129 ALA A C 1
ATOM 986 O O . ALA A 1 129 ? 0.396 10.281 -7.594 1 96.69 129 ALA A O 1
ATOM 987 N N . ARG A 1 130 ? -1.361 9.141 -6.852 1 92.69 130 ARG A N 1
ATOM 988 C CA . ARG A 1 130 ? -1.565 8.484 -8.141 1 92.69 130 ARG A CA 1
ATOM 989 C C . ARG A 1 130 ? -1.8 9.516 -9.242 1 92.69 130 ARG A C 1
ATOM 991 O O . ARG A 1 130 ? -1.229 9.414 -10.328 1 92.69 130 ARG A O 1
ATOM 998 N N . GLU A 1 131 ? -2.613 10.492 -8.984 1 92.5 131 GLU A N 1
ATOM 999 C CA . GLU A 1 131 ? -2.932 11.539 -9.953 1 92.5 131 GLU A CA 1
ATOM 1000 C C . GLU A 1 131 ? -1.685 12.328 -10.344 1 92.5 131 GLU A C 1
ATOM 1002 O O . GLU A 1 131 ? -1.578 12.812 -11.477 1 92.5 131 GLU A O 1
ATOM 1007 N N . LEU A 1 132 ? -0.758 12.43 -9.445 1 95.44 132 LEU A N 1
ATOM 1008 C CA . LEU A 1 132 ? 0.461 13.195 -9.695 1 95.44 132 LEU A CA 1
ATOM 1009 C C . LEU A 1 132 ? 1.565 12.289 -10.227 1 95.44 132 LEU A C 1
ATOM 1011 O O . LEU A 1 132 ? 2.713 12.711 -10.367 1 95.44 132 LEU A O 1
ATOM 1015 N N . GLY A 1 133 ? 1.231 11 -10.422 1 92.81 133 GLY A N 1
ATOM 1016 C CA . GLY A 1 133 ? 2.154 10.078 -11.07 1 92.81 133 GLY A CA 1
ATOM 1017 C C . GLY A 1 133 ? 3.139 9.453 -10.102 1 92.81 133 GLY A C 1
ATOM 1018 O O . GLY A 1 133 ? 4.184 8.945 -10.516 1 92.81 133 GLY A O 1
ATOM 1019 N N . VAL A 1 134 ? 2.885 9.5 -8.836 1 95.5 134 VAL A N 1
ATOM 1020 C CA . VAL A 1 134 ? 3.723 8.891 -7.809 1 95.5 134 VAL A CA 1
ATOM 1021 C C . VAL A 1 134 ? 3.105 7.57 -7.355 1 95.5 134 VAL A C 1
ATOM 1023 O O . VAL A 1 134 ? 1.892 7.48 -7.156 1 95.5 134 VAL A O 1
ATOM 1026 N N . ALA A 1 135 ? 3.947 6.539 -7.234 1 95.81 135 ALA A N 1
ATOM 1027 C CA . ALA A 1 135 ? 3.438 5.258 -6.75 1 95.81 135 ALA A CA 1
ATOM 1028 C C . ALA A 1 135 ? 2.781 5.414 -5.379 1 95.81 135 ALA A C 1
ATOM 1030 O O . ALA A 1 135 ? 3.389 5.949 -4.449 1 95.81 135 ALA A O 1
ATOM 1031 N N . ALA A 1 136 ? 1.495 4.977 -5.32 1 97 136 ALA A N 1
ATOM 1032 C CA . ALA A 1 136 ? 0.678 5.117 -4.117 1 97 136 ALA A CA 1
ATOM 1033 C C . ALA A 1 136 ? 0.363 3.754 -3.506 1 97 136 ALA A C 1
ATOM 1035 O O . ALA A 1 136 ? -0.277 2.912 -4.145 1 97 136 ALA A O 1
ATOM 1036 N N . LEU A 1 137 ? 0.835 3.57 -2.266 1 97.38 137 LEU A N 1
ATOM 1037 C CA . LEU A 1 137 ? 0.675 2.299 -1.57 1 97.38 137 LEU A CA 1
ATOM 1038 C C . LEU A 1 137 ? -0.153 2.473 -0.302 1 97.38 137 LEU A C 1
ATOM 1040 O O . LEU A 1 137 ? 0.14 3.344 0.521 1 97.38 137 LEU A O 1
ATOM 1044 N N . GLY A 1 138 ? -1.19 1.692 -0.203 1 95.38 138 GLY A N 1
ATOM 1045 C CA . GLY A 1 138 ? -1.986 1.675 1.014 1 95.38 138 GLY A CA 1
ATOM 1046 C C . GLY A 1 138 ? -1.539 0.616 2.004 1 95.38 138 GLY A C 1
ATOM 1047 O O . GLY A 1 138 ? -1.475 -0.568 1.668 1 95.38 138 GLY A O 1
ATOM 1048 N N . LEU A 1 139 ? -1.17 1.034 3.191 1 96.19 139 LEU A N 1
ATOM 1049 C CA . LEU A 1 139 ? -0.856 0.075 4.246 1 96.19 139 LEU A CA 1
ATOM 1050 C C . LEU A 1 139 ? -2.131 -0.469 4.883 1 96.19 139 LEU A C 1
ATOM 1052 O O . LEU A 1 139 ? -2.949 0.296 5.395 1 96.19 139 LEU A O 1
ATOM 1056 N N . MET A 1 140 ? -2.27 -1.743 4.848 1 89.75 140 MET A N 1
ATOM 1057 C CA . MET A 1 140 ? -3.455 -2.396 5.395 1 89.75 140 MET A CA 1
ATOM 1058 C C . MET A 1 140 ? -3.338 -2.564 6.906 1 89.75 140 MET A C 1
ATOM 1060 O O . MET A 1 140 ? -2.52 -3.35 7.387 1 89.75 140 MET A O 1
ATOM 1064 N N . THR A 1 141 ? -4.121 -1.82 7.625 1 86.81 141 THR A N 1
ATOM 1065 C CA . THR A 1 141 ? -4.125 -1.929 9.078 1 86.81 141 THR A CA 1
ATOM 1066 C C . THR A 1 141 ? -5.48 -2.418 9.586 1 86.81 141 THR A C 1
ATOM 1068 O O . THR A 1 141 ? -5.617 -2.785 10.75 1 86.81 141 THR A O 1
ATOM 1071 N N . SER A 1 142 ? -6.496 -2.398 8.711 1 74.88 142 SER A N 1
ATOM 1072 C CA . SER A 1 142 ? -7.848 -2.789 9.094 1 74.88 142 SER A CA 1
ATOM 1073 C C . SER A 1 142 ? -8.219 -4.141 8.5 1 74.88 142 SER A C 1
ATOM 1075 O O . SER A 1 142 ? -7.445 -4.73 7.746 1 74.88 142 SER A O 1
ATOM 1077 N N . SER A 1 143 ? -9.398 -4.582 8.922 1 70 143 SER A N 1
ATOM 1078 C CA . SER A 1 143 ? -9.883 -5.902 8.523 1 70 143 SER A CA 1
ATOM 1079 C C . SER A 1 143 ? -10.172 -5.961 7.027 1 70 143 SER A C 1
ATOM 1081 O O . SER A 1 143 ? -10.641 -4.984 6.441 1 70 143 SER A O 1
ATOM 1083 N N . ALA A 1 144 ? -9.883 -7.16 6.48 1 65.81 144 ALA A N 1
ATOM 1084 C CA . ALA A 1 144 ? -10.117 -7.426 5.066 1 65.81 144 ALA A CA 1
ATOM 1085 C C . ALA A 1 144 ? -11.609 -7.402 4.742 1 65.81 144 ALA A C 1
ATOM 1087 O O . ALA A 1 144 ? -11.992 -7.215 3.586 1 65.81 144 ALA A O 1
ATOM 1088 N N . ALA A 1 145 ? -12.391 -7.566 5.758 1 68.94 145 ALA A N 1
ATOM 1089 C CA . ALA A 1 145 ? -13.836 -7.609 5.527 1 68.94 145 ALA A CA 1
ATOM 1090 C C . ALA A 1 145 ? -14.328 -6.297 4.922 1 68.94 145 ALA A C 1
ATOM 1092 O O . ALA A 1 145 ? -15.242 -6.297 4.09 1 68.94 145 ALA A O 1
ATOM 1093 N N . ARG A 1 146 ? -13.609 -5.301 5.219 1 72.56 146 ARG A N 1
ATOM 1094 C CA . ARG A 1 146 ? -14.031 -3.99 4.727 1 72.56 146 ARG A CA 1
ATOM 1095 C C . ARG A 1 146 ? -13.734 -3.846 3.238 1 72.56 146 ARG A C 1
ATOM 1097 O O . ARG A 1 146 ? -14.406 -3.088 2.537 1 72.56 146 ARG A O 1
ATOM 1104 N N . PHE A 1 147 ? -12.875 -4.68 2.736 1 73.88 147 PHE A N 1
ATOM 1105 C CA . PHE A 1 147 ? -12.492 -4.555 1.336 1 73.88 147 PHE A CA 1
ATOM 1106 C C . PHE A 1 147 ? -13.453 -5.324 0.438 1 73.88 147 PHE A C 1
ATOM 1108 O O . PHE A 1 147 ? -13.492 -5.102 -0.774 1 73.88 147 PHE A O 1
ATOM 1115 N N . LEU A 1 148 ? -14.266 -6.09 1.111 1 68.06 148 LEU A N 1
ATOM 1116 C CA . LEU A 1 148 ? -15.281 -6.777 0.324 1 68.06 148 LEU A CA 1
ATOM 1117 C C . LEU A 1 148 ? -16.234 -5.781 -0.337 1 68.06 148 LEU A C 1
ATOM 1119 O O . LEU A 1 148 ? -16.688 -6.004 -1.457 1 68.06 148 LEU A O 1
ATOM 1123 N N . VAL A 1 149 ? -16.406 -4.715 0.263 1 71.56 149 VAL A N 1
ATOM 1124 C CA . VAL A 1 149 ? -17.328 -3.723 -0.265 1 71.56 149 VAL A CA 1
ATOM 1125 C C . VAL A 1 149 ? -16.734 -3.049 -1.494 1 71.56 149 VAL A C 1
ATOM 1127 O O . VAL A 1 149 ? -17.453 -2.605 -2.387 1 71.56 149 VAL A O 1
ATOM 1130 N N . TYR A 1 150 ? -15.484 -3.033 -1.489 1 70.19 150 TYR A N 1
ATOM 1131 C CA . TYR A 1 150 ? -14.781 -2.498 -2.648 1 70.19 150 TYR A CA 1
ATOM 1132 C C . TYR A 1 150 ? -15.141 -3.27 -3.912 1 70.19 150 TYR A C 1
ATOM 1134 O O . TYR A 1 150 ? -15.383 -2.672 -4.965 1 70.19 150 TYR A O 1
ATOM 1142 N N . LEU A 1 151 ? -15.258 -4.59 -3.795 1 68.75 151 LEU A N 1
ATOM 1143 C CA . LEU A 1 151 ? -15.586 -5.441 -4.934 1 68.75 151 LEU A CA 1
ATOM 1144 C C . LEU A 1 151 ? -17.047 -5.293 -5.328 1 68.75 151 LEU A C 1
ATOM 1146 O O . LEU A 1 151 ? -17.406 -5.527 -6.48 1 68.75 151 LEU A O 1
ATOM 1150 N N . ALA A 1 152 ? -17.797 -4.844 -4.367 1 70.25 152 ALA A N 1
ATOM 1151 C CA . ALA A 1 152 ? -19.234 -4.75 -4.605 1 70.25 152 ALA A CA 1
ATOM 1152 C C . ALA A 1 152 ? -19.594 -3.402 -5.219 1 70.25 152 ALA A C 1
ATOM 1154 O O . ALA A 1 152 ? -20.734 -3.197 -5.645 1 70.25 152 ALA A O 1
ATOM 1155 N N . TYR A 1 153 ? -18.656 -2.553 -5.355 1 70.75 153 TYR A N 1
ATOM 1156 C CA . TYR A 1 153 ? -18.906 -1.171 -5.754 1 70.75 153 TYR A CA 1
ATOM 1157 C C . TYR A 1 153 ? -19.641 -1.111 -7.086 1 70.75 153 TYR A C 1
ATOM 1159 O O . TYR A 1 153 ? -20.672 -0.455 -7.195 1 70.75 153 TYR A O 1
ATOM 1167 N N . PRO A 1 154 ? -19.141 -1.828 -8.117 1 65.06 154 PRO A N 1
ATOM 1168 C CA . PRO A 1 154 ? -19.891 -1.734 -9.367 1 65.06 154 PRO A CA 1
ATOM 1169 C C . PRO A 1 154 ? -21.344 -2.16 -9.219 1 65.06 154 PRO A C 1
ATOM 1171 O O . PRO A 1 154 ? -22.25 -1.525 -9.789 1 65.06 154 PRO A O 1
ATOM 1174 N N . SER A 1 155 ? -21.5 -3.172 -8.445 1 67.06 155 SER A N 1
ATOM 1175 C CA . SER A 1 155 ? -22.844 -3.674 -8.242 1 67.06 155 SER A CA 1
ATOM 1176 C C . SER A 1 155 ? -23.688 -2.691 -7.422 1 67.06 155 SER A C 1
ATOM 1178 O O . SER A 1 155 ? -24.859 -2.486 -7.707 1 67.06 155 SER A O 1
ATOM 1180 N N . LEU A 1 156 ? -23.078 -2.109 -6.473 1 67.62 156 LEU A N 1
ATOM 1181 C CA . LEU A 1 156 ? -23.781 -1.159 -5.617 1 67.62 156 LEU A CA 1
ATOM 1182 C C . LEU A 1 156 ? -24.156 0.092 -6.398 1 67.62 156 LEU A C 1
ATOM 1184 O O . LEU A 1 156 ? -25.25 0.642 -6.195 1 67.62 156 LEU A O 1
ATOM 1188 N N . CYS A 1 157 ? -23.297 0.464 -7.344 1 65.88 157 CYS A N 1
ATOM 1189 C CA . CYS A 1 157 ? -23.609 1.597 -8.211 1 65.88 157 CYS A CA 1
ATOM 1190 C C . CYS A 1 157 ? -24.766 1.264 -9.156 1 65.88 157 CYS A C 1
ATOM 1192 O O . CYS A 1 157 ? -25.688 2.061 -9.32 1 65.88 157 CYS A O 1
ATOM 1194 N N . HIS A 1 158 ? -24.625 0.156 -9.656 1 67.62 158 HIS A N 1
ATOM 1195 C CA . HIS A 1 158 ? -25.656 -0.282 -10.594 1 67.62 158 HIS A CA 1
ATOM 1196 C C . HIS A 1 158 ? -27.016 -0.375 -9.906 1 67.62 158 HIS A C 1
ATOM 1198 O O . HIS A 1 158 ? -28.047 -0.024 -10.5 1 67.62 158 HIS A O 1
ATOM 1204 N N . LYS A 1 159 ? -26.906 -0.779 -8.711 1 66.06 159 LYS A N 1
ATOM 1205 C CA . LYS A 1 159 ? -28.156 -0.947 -7.969 1 66.06 159 LYS A CA 1
ATOM 1206 C C . LYS A 1 159 ? -28.625 0.381 -7.387 1 66.06 159 LYS A C 1
ATOM 1208 O O . LYS A 1 159 ? -29.703 0.451 -6.785 1 66.06 159 LYS A O 1
ATOM 1213 N N . GLY A 1 160 ? -27.828 1.446 -7.57 1 61.03 160 GLY A N 1
ATOM 1214 C CA . GLY A 1 160 ? -28.25 2.779 -7.164 1 61.03 160 GLY A CA 1
ATOM 1215 C C . GLY A 1 160 ? -27.953 3.07 -5.703 1 61.03 160 GLY A C 1
ATOM 1216 O O . GLY A 1 160 ? -28.5 4.023 -5.137 1 61.03 160 GLY A O 1
ATOM 1217 N N . TYR A 1 161 ? -27.312 2.16 -5.098 1 57.5 161 TYR A N 1
ATOM 1218 C CA . TYR A 1 161 ? -27.031 2.354 -3.68 1 57.5 161 TYR A CA 1
ATOM 1219 C C . TYR A 1 161 ? -25.969 3.43 -3.48 1 57.5 161 TYR A C 1
ATOM 1221 O O . TYR A 1 161 ? -25.875 4.023 -2.406 1 57.5 161 TYR A O 1
ATOM 1229 N N . LEU A 1 162 ? -25.156 3.605 -4.547 1 61.28 162 LEU A N 1
ATOM 1230 C CA . LEU A 1 162 ? -24.109 4.617 -4.508 1 61.28 162 LEU A CA 1
ATOM 1231 C C . LEU A 1 162 ? -24.141 5.484 -5.762 1 61.28 162 LEU A C 1
ATOM 1233 O O . LEU A 1 162 ? -24.531 5.016 -6.836 1 61.28 162 LEU A O 1
ATOM 1237 N N . PRO A 1 163 ? -23.984 6.762 -5.527 1 49.81 163 PRO A N 1
ATOM 1238 C CA . PRO A 1 163 ? -23.969 7.594 -6.734 1 49.81 163 PRO A CA 1
ATOM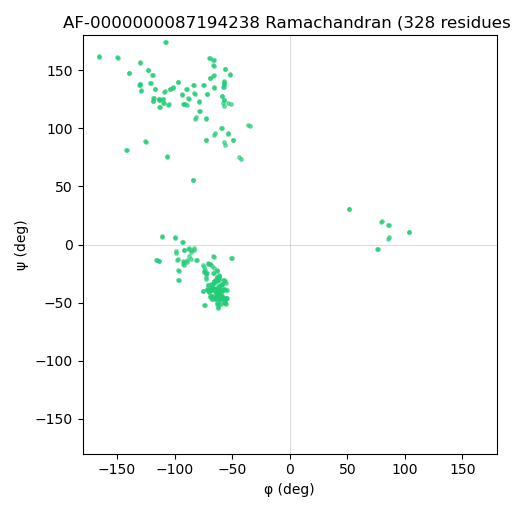 1239 C C . PRO A 1 163 ? -22.891 7.184 -7.723 1 49.81 163 PRO A C 1
ATOM 1241 O O . PRO A 1 163 ? -21.812 6.727 -7.312 1 49.81 163 PRO A O 1
ATOM 1244 N N . VAL A 1 164 ? -23.172 6.746 -9.039 1 47.56 164 VAL A N 1
ATOM 1245 C CA . VAL A 1 164 ? -22.234 6.527 -10.141 1 47.56 164 VAL A CA 1
ATOM 1246 C C . VAL A 1 164 ? -21.438 7.805 -10.406 1 47.56 164 VAL A C 1
ATOM 1248 O O . VAL A 1 164 ? -22.016 8.883 -10.57 1 47.56 164 VAL A O 1
ATOM 1251 N N . GLN A 1 165 ? -20.422 8.094 -9.805 1 39.66 165 GLN A N 1
ATOM 1252 C CA . GLN A 1 165 ? -19.766 9.281 -10.344 1 39.66 165 GLN A CA 1
ATOM 1253 C C . GLN A 1 165 ? -19.375 9.078 -11.797 1 39.66 165 GLN A C 1
ATOM 1255 O O . GLN A 1 165 ? -18.703 8.102 -12.133 1 39.66 165 GLN A O 1
ATOM 1260 N N . GLU A 1 166 ? -20.016 9.508 -12.789 1 33.84 166 GLU A N 1
ATOM 1261 C CA . GLU A 1 166 ? -19.594 9.727 -14.172 1 33.84 166 GLU A CA 1
ATOM 1262 C C . GLU A 1 166 ? -18.156 10.188 -14.242 1 33.84 166 GLU A C 1
ATOM 1264 O O . GLU A 1 166 ? -17.688 10.922 -13.367 1 33.84 166 GLU A O 1
ATOM 1269 N N . MET B 1 1 ? 16.766 -25 -14.141 1 28.25 1 MET B N 1
ATOM 1270 C CA . MET B 1 1 ? 16.391 -23.734 -13.5 1 28.25 1 MET B CA 1
ATOM 1271 C C . MET B 1 1 ? 17.422 -23.312 -12.469 1 28.25 1 MET B C 1
ATOM 1273 O O . MET B 1 1 ? 17.641 -24 -11.469 1 28.25 1 MET B O 1
ATOM 1277 N N . GLU B 1 2 ? 18.453 -22.672 -12.789 1 34.91 2 GLU B N 1
ATOM 1278 C CA . GLU B 1 2 ? 19.547 -22.375 -11.867 1 34.91 2 GLU B CA 1
ATOM 1279 C C . GLU B 1 2 ? 19.031 -21.734 -10.578 1 34.91 2 GLU B C 1
ATOM 1281 O O . GLU B 1 2 ? 18.109 -20.922 -10.609 1 34.91 2 GLU B O 1
ATOM 1286 N N . PRO B 1 3 ? 19.219 -22.234 -9.414 1 39.06 3 PRO B N 1
ATOM 1287 C CA . PRO B 1 3 ? 18.719 -21.656 -8.156 1 39.06 3 PRO B CA 1
ATOM 1288 C C . PRO B 1 3 ? 19.031 -20.172 -8.023 1 39.06 3 PRO B C 1
ATOM 1290 O O . PRO B 1 3 ? 20.172 -19.75 -8.258 1 39.06 3 PRO B O 1
ATOM 1293 N N . SER B 1 4 ? 18.156 -19.25 -8.484 1 45.81 4 SER B N 1
ATOM 1294 C CA . SER B 1 4 ? 18.422 -17.844 -8.234 1 45.81 4 SER B CA 1
ATOM 1295 C C . SER B 1 4 ? 19.094 -17.625 -6.883 1 45.81 4 SER B C 1
ATOM 1297 O O . SER B 1 4 ? 18.641 -18.172 -5.871 1 45.81 4 SER B O 1
ATOM 1299 N N . SER B 1 5 ? 20.328 -17.406 -6.801 1 47.81 5 SER B N 1
ATOM 1300 C CA . SER B 1 5 ? 21.188 -17.188 -5.641 1 47.81 5 SER B CA 1
ATOM 1301 C C . SER B 1 5 ? 20.516 -16.234 -4.641 1 47.81 5 SER B C 1
ATOM 1303 O O . SER B 1 5 ? 20.406 -15.039 -4.895 1 47.81 5 SER B O 1
ATOM 1305 N N . THR B 1 6 ? 19.531 -16.719 -3.9 1 55.31 6 THR B N 1
ATOM 1306 C CA . THR B 1 6 ? 18.969 -15.977 -2.779 1 55.31 6 THR B CA 1
ATOM 1307 C C . THR B 1 6 ? 20.078 -15.547 -1.818 1 55.31 6 THR B C 1
ATOM 1309 O O . THR B 1 6 ? 20.922 -16.359 -1.435 1 55.31 6 THR B O 1
ATOM 1312 N N . ASN B 1 7 ? 20.547 -14.422 -1.94 1 58.78 7 ASN B N 1
ATOM 1313 C CA . ASN B 1 7 ? 21.391 -13.859 -0.898 1 58.78 7 ASN B CA 1
ATOM 1314 C C . ASN B 1 7 ? 20.625 -13.633 0.398 1 58.78 7 ASN B C 1
ATOM 1316 O O . ASN B 1 7 ? 19.828 -12.695 0.497 1 58.78 7 ASN B O 1
ATOM 1320 N N . PRO B 1 8 ? 20.75 -14.727 1.295 1 62 8 PRO B N 1
ATOM 1321 C CA . PRO B 1 8 ? 19.969 -14.664 2.533 1 62 8 PRO B CA 1
ATOM 1322 C C . PRO B 1 8 ? 20.141 -13.344 3.275 1 62 8 PRO B C 1
ATOM 1324 O O . PRO B 1 8 ? 19.328 -13 4.129 1 62 8 PRO B O 1
ATOM 1327 N N . GLY B 1 9 ? 21.047 -12.594 2.908 1 68.38 9 GLY B N 1
ATOM 1328 C CA . GLY B 1 9 ? 21.25 -11.32 3.588 1 68.38 9 GLY B CA 1
ATOM 1329 C C . GLY B 1 9 ? 20.438 -10.188 2.986 1 68.38 9 GLY B C 1
ATOM 1330 O O . GLY B 1 9 ? 20.203 -9.172 3.639 1 68.38 9 GLY B O 1
ATOM 1331 N N . ARG B 1 10 ? 19.969 -10.484 1.818 1 80.19 10 ARG B N 1
ATOM 1332 C CA . ARG B 1 10 ? 19.234 -9.438 1.116 1 80.19 10 ARG B CA 1
ATOM 1333 C C . ARG B 1 10 ? 17.75 -9.484 1.456 1 80.19 10 ARG B C 1
ATOM 1335 O O . ARG B 1 10 ? 17.094 -10.508 1.254 1 80.19 10 ARG B O 1
ATOM 1342 N N . GLY B 1 11 ? 17.141 -8.414 2.031 1 92.38 11 GLY B N 1
ATOM 1343 C CA . GLY B 1 11 ? 15.703 -8.352 2.219 1 92.38 11 GLY B CA 1
ATOM 1344 C C . GLY B 1 11 ? 14.922 -8.539 0.93 1 92.38 11 GLY B C 1
ATOM 1345 O O . GLY B 1 11 ? 15.477 -8.398 -0.162 1 92.38 11 GLY B O 1
ATOM 1346 N N . ARG B 1 12 ? 13.773 -9.047 1.051 1 96 12 ARG B N 1
ATOM 1347 C CA . ARG B 1 12 ? 13.016 -9.297 -0.169 1 96 12 ARG B CA 1
ATOM 1348 C C . ARG B 1 12 ? 11.602 -8.727 -0.058 1 96 12 ARG B C 1
ATOM 1350 O O . ARG B 1 12 ? 11.109 -8.492 1.047 1 96 12 ARG B O 1
ATOM 1357 N N . VAL B 1 13 ? 11.047 -8.477 -1.206 1 97.94 13 VAL B N 1
ATOM 1358 C CA . VAL B 1 13 ? 9.664 -8.031 -1.318 1 97.94 13 VAL B CA 1
ATOM 1359 C C . VAL B 1 13 ? 8.867 -9.023 -2.17 1 97.94 13 VAL B C 1
ATOM 1361 O O . VAL B 1 13 ? 9.406 -9.594 -3.123 1 97.94 13 VAL B O 1
ATOM 1364 N N . VAL B 1 14 ? 7.668 -9.273 -1.722 1 98.69 14 VAL B N 1
ATOM 1365 C CA . VAL B 1 14 ? 6.734 -10.125 -2.449 1 98.69 14 VAL B CA 1
ATOM 1366 C C . VAL B 1 14 ? 5.656 -9.266 -3.109 1 98.69 14 VAL B C 1
ATOM 1368 O O . VAL B 1 14 ? 4.941 -8.531 -2.43 1 98.69 14 VAL B O 1
ATOM 1371 N N . LEU B 1 15 ? 5.574 -9.359 -4.43 1 98.75 15 LEU B N 1
ATOM 1372 C CA . LEU B 1 15 ? 4.691 -8.508 -5.211 1 98.75 15 LEU B CA 1
ATOM 1373 C C . LEU B 1 15 ? 3.625 -9.328 -5.922 1 98.75 15 LEU B C 1
ATOM 1375 O O . LEU B 1 15 ? 3.924 -10.383 -6.492 1 98.75 15 LEU B O 1
ATOM 1379 N N . LEU B 1 16 ? 2.352 -8.875 -5.848 1 98.62 16 LEU B N 1
ATOM 1380 C CA . LEU B 1 16 ? 1.23 -9.523 -6.52 1 98.62 16 LEU B CA 1
ATOM 1381 C C . LEU B 1 16 ? 0.483 -8.531 -7.406 1 98.62 16 LEU B C 1
ATOM 1383 O O . LEU B 1 16 ? -0.519 -7.949 -6.984 1 98.62 16 LEU B O 1
ATOM 1387 N N . PRO B 1 17 ? 0.924 -8.414 -8.664 1 97.81 17 PRO B N 1
ATOM 1388 C CA . PRO B 1 17 ? 0.179 -7.555 -9.586 1 97.81 17 PRO B CA 1
ATOM 1389 C C . PRO B 1 17 ? -1.123 -8.188 -10.062 1 97.81 17 PRO B C 1
ATOM 1391 O O . PRO B 1 17 ? -1.18 -9.406 -10.273 1 97.81 17 PRO B O 1
ATOM 1394 N N . LEU B 1 18 ? -2.246 -7.332 -10.102 1 96.75 18 LEU B N 1
ATOM 1395 C CA . LEU B 1 18 ? -3.402 -7.781 -10.867 1 96.75 18 LEU B CA 1
ATOM 1396 C C . LEU B 1 18 ? -3.018 -8.055 -12.32 1 96.75 18 LEU B C 1
ATOM 1398 O O . LEU B 1 18 ? -2.301 -7.266 -12.938 1 96.75 18 LEU B O 1
ATOM 1402 N N . PRO B 1 19 ? -3.49 -9.195 -12.891 1 96.25 19 PRO B N 1
ATOM 1403 C CA . PRO B 1 19 ? -2.912 -9.656 -14.148 1 96.25 19 PRO B CA 1
ATOM 1404 C C . PRO B 1 19 ? -3.537 -8.984 -15.367 1 96.25 19 PRO B C 1
ATOM 1406 O O . PRO B 1 19 ? -3.979 -9.664 -16.297 1 96.25 19 PRO B O 1
ATOM 1409 N N . TYR B 1 20 ? -3.535 -7.727 -15.438 1 93.62 20 TYR B N 1
ATOM 1410 C CA . TYR B 1 20 ? -3.861 -6.844 -16.547 1 93.62 20 TYR B CA 1
ATOM 1411 C C . TYR B 1 20 ? -2.764 -5.805 -16.766 1 93.62 20 TYR B C 1
ATOM 1413 O O . TYR B 1 20 ? -2.219 -5.262 -15.797 1 93.62 20 TYR B O 1
ATOM 1421 N N . GLN B 1 21 ? -2.398 -5.52 -18.016 1 91.31 21 GLN B N 1
ATOM 1422 C CA . GLN B 1 21 ? -1.207 -4.742 -18.328 1 91.31 21 GLN B CA 1
ATOM 1423 C C . GLN B 1 21 ? -1.244 -3.371 -17.656 1 91.31 21 GLN B C 1
ATOM 1425 O O . GLN B 1 21 ? -0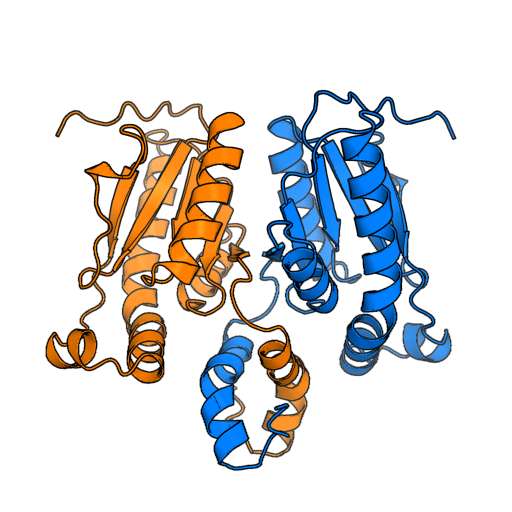.213 -2.865 -17.219 1 91.31 21 GLN B O 1
ATOM 1430 N N . GLY B 1 22 ? -2.381 -2.734 -17.578 1 91.38 22 GLY B N 1
ATOM 1431 C CA . GLY B 1 22 ? -2.51 -1.455 -16.891 1 91.38 22 GLY B CA 1
ATOM 1432 C C . GLY B 1 22 ? -2.217 -1.537 -15.414 1 91.38 22 GLY B C 1
ATOM 1433 O O . GLY B 1 22 ? -1.882 -0.531 -14.781 1 91.38 22 GLY B O 1
ATOM 1434 N N . HIS B 1 23 ? -2.322 -2.699 -14.844 1 93.94 23 HIS B N 1
ATOM 1435 C CA . HIS B 1 23 ? -2.049 -2.941 -13.43 1 93.94 23 HIS B CA 1
ATOM 1436 C C . HIS B 1 23 ? -0.633 -3.469 -13.227 1 93.94 23 HIS B C 1
ATOM 1438 O O . HIS B 1 23 ? 0.024 -3.125 -12.242 1 93.94 23 HIS B O 1
ATOM 1444 N N . ILE B 1 24 ? -0.17 -4.16 -14.172 1 95.88 24 ILE B N 1
ATOM 1445 C CA . ILE B 1 24 ? 1.148 -4.777 -14.07 1 95.88 24 ILE B CA 1
ATOM 1446 C C . ILE B 1 24 ? 2.23 -3.703 -14.164 1 95.88 24 ILE B C 1
ATOM 1448 O O . ILE B 1 24 ? 3.201 -3.727 -13.406 1 95.88 24 ILE B O 1
ATOM 1452 N N . ASN B 1 25 ? 2.033 -2.742 -14.992 1 94.75 25 ASN B N 1
ATOM 1453 C CA . ASN B 1 25 ? 3.072 -1.759 -15.281 1 94.75 25 ASN B CA 1
ATOM 1454 C C . ASN B 1 25 ? 3.434 -0.947 -14.039 1 94.75 25 ASN B C 1
ATOM 1456 O O . ASN B 1 25 ? 4.609 -0.832 -13.695 1 94.75 25 ASN B O 1
ATOM 1460 N N . PRO B 1 26 ? 2.473 -0.39 -13.352 1 95 26 PRO B N 1
ATOM 1461 C CA . PRO B 1 26 ? 2.846 0.335 -12.133 1 95 26 PRO B CA 1
ATOM 1462 C C . PRO B 1 26 ? 3.562 -0.55 -11.117 1 95 26 PRO B C 1
ATOM 1464 O O . PRO B 1 26 ? 4.477 -0.089 -10.43 1 95 26 PRO B O 1
ATOM 1467 N N . MET B 1 27 ? 3.199 -1.798 -11.016 1 97.19 27 MET B N 1
ATOM 1468 C CA . MET B 1 27 ? 3.844 -2.721 -10.086 1 97.19 27 MET B CA 1
ATOM 1469 C C . MET B 1 27 ? 5.289 -2.988 -10.5 1 97.19 27 MET B C 1
ATOM 1471 O O . MET B 1 27 ? 6.18 -3.033 -9.656 1 97.19 27 MET B O 1
ATOM 1475 N N . LEU B 1 28 ? 5.512 -3.086 -11.797 1 96.94 28 LEU B N 1
ATOM 1476 C CA . LEU B 1 28 ? 6.867 -3.357 -12.266 1 96.94 28 LEU B CA 1
ATOM 1477 C C . LEU B 1 28 ? 7.766 -2.143 -12.07 1 96.94 28 LEU B C 1
ATOM 1479 O O . LEU B 1 28 ? 8.961 -2.287 -11.797 1 96.94 28 LEU B O 1
ATOM 1483 N N . ARG B 1 29 ? 7.207 -0.97 -12.219 1 95.75 29 ARG B N 1
ATOM 1484 C CA . ARG B 1 29 ? 7.969 0.235 -11.906 1 95.75 29 ARG B CA 1
ATOM 1485 C C . ARG B 1 29 ? 8.375 0.265 -10.438 1 95.75 29 ARG B C 1
ATOM 1487 O O . ARG B 1 29 ? 9.508 0.606 -10.109 1 95.75 29 ARG B O 1
ATOM 1494 N N . LEU B 1 30 ? 7.445 -0.118 -9.602 1 96.56 30 LEU B N 1
ATOM 1495 C CA . LEU B 1 30 ? 7.746 -0.209 -8.18 1 96.56 30 LEU B CA 1
ATOM 1496 C C . LEU B 1 30 ? 8.812 -1.267 -7.914 1 96.56 30 LEU B C 1
ATOM 1498 O O . LEU B 1 30 ? 9.75 -1.032 -7.148 1 96.56 30 LEU B O 1
ATOM 1502 N N . ALA B 1 31 ? 8.688 -2.377 -8.531 1 97.75 31 ALA B N 1
ATOM 1503 C CA . ALA B 1 31 ? 9.664 -3.457 -8.391 1 97.75 31 ALA B CA 1
ATOM 1504 C C . ALA B 1 31 ? 11.07 -2.971 -8.727 1 97.75 31 ALA B C 1
ATOM 1506 O O . ALA B 1 31 ? 12.016 -3.246 -7.984 1 97.75 31 ALA B O 1
ATOM 1507 N N . ALA B 1 32 ? 11.164 -2.268 -9.797 1 96 32 ALA B N 1
ATOM 1508 C CA . ALA B 1 32 ? 12.461 -1.754 -10.234 1 96 32 ALA B CA 1
ATOM 1509 C C . ALA B 1 32 ? 13.039 -0.793 -9.203 1 96 32 ALA B C 1
ATOM 1511 O O . ALA B 1 32 ? 14.234 -0.848 -8.898 1 96 32 ALA B O 1
ATOM 1512 N N . ALA B 1 33 ? 12.219 0.031 -8.688 1 93.12 33 ALA B N 1
ATOM 1513 C CA . ALA B 1 33 ? 12.656 0.989 -7.672 1 93.12 33 ALA B CA 1
ATOM 1514 C C . ALA B 1 33 ? 13.156 0.275 -6.422 1 93.12 33 ALA B C 1
ATOM 1516 O O . ALA B 1 33 ? 14.18 0.659 -5.844 1 93.12 33 ALA B O 1
ATOM 1517 N N . LEU B 1 34 ? 12.477 -0.72 -6.008 1 94.38 34 LEU B N 1
ATOM 1518 C CA . LEU B 1 34 ? 12.836 -1.467 -4.809 1 94.38 34 LEU B CA 1
ATOM 1519 C C . LEU B 1 34 ? 14.094 -2.297 -5.043 1 94.38 34 LEU B C 1
ATOM 1521 O O . LEU B 1 34 ? 14.969 -2.371 -4.172 1 94.38 34 LEU B O 1
ATOM 1525 N N . ASP B 1 35 ? 14.133 -2.838 -6.211 1 95.75 35 ASP B N 1
ATOM 1526 C CA . ASP B 1 35 ? 15.297 -3.625 -6.598 1 95.75 35 ASP B CA 1
ATOM 1527 C C . ASP B 1 35 ? 16.562 -2.766 -6.609 1 95.75 35 ASP B C 1
ATOM 1529 O O . ASP B 1 35 ? 17.609 -3.186 -6.117 1 95.75 35 ASP B O 1
ATOM 1533 N N . SER B 1 36 ? 16.438 -1.588 -7.09 1 92.06 36 SER B N 1
ATOM 1534 C CA . SER B 1 36 ? 17.562 -0.671 -7.164 1 92.06 36 SER B CA 1
ATOM 1535 C C . SER B 1 36 ? 18.047 -0.271 -5.773 1 92.06 36 SER B C 1
ATOM 1537 O O . SER B 1 36 ? 19.156 0.245 -5.621 1 92.06 36 SER B O 1
ATOM 1539 N N . ARG B 1 37 ? 17.281 -0.616 -4.812 1 89.5 37 ARG B N 1
ATOM 1540 C CA . ARG B 1 37 ? 17.625 -0.269 -3.439 1 89.5 37 ARG B CA 1
ATOM 1541 C C . ARG B 1 37 ? 18 -1.51 -2.639 1 89.5 37 ARG B C 1
ATOM 1543 O O . ARG B 1 37 ? 18.016 -1.48 -1.407 1 89.5 37 ARG B O 1
ATOM 1550 N N . GLY B 1 38 ? 18.094 -2.557 -3.297 1 91.31 38 GLY B N 1
ATOM 1551 C CA . GLY B 1 38 ? 18.75 -3.717 -2.705 1 91.31 38 GLY B CA 1
ATOM 1552 C C . GLY B 1 38 ? 17.766 -4.777 -2.238 1 91.31 38 GLY B C 1
ATOM 1553 O O . GLY B 1 38 ? 18.141 -5.707 -1.522 1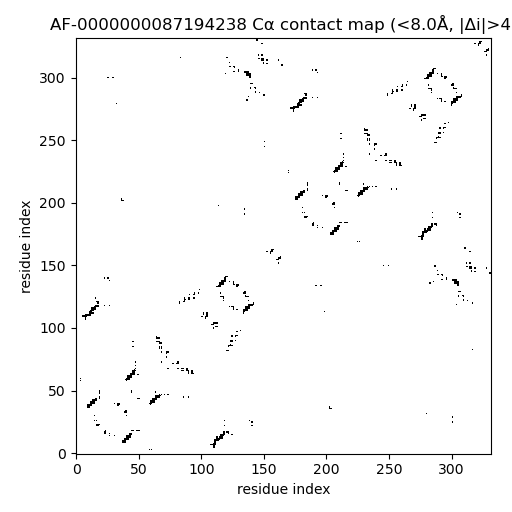 91.31 38 GLY B O 1
ATOM 1554 N N . LEU B 1 39 ? 16.531 -4.625 -2.607 1 94.81 39 LEU B N 1
ATOM 1555 C CA . LEU B 1 39 ? 15.562 -5.648 -2.238 1 94.81 39 LEU B CA 1
ATOM 1556 C C . LEU B 1 39 ? 15.406 -6.68 -3.354 1 94.81 39 LEU B C 1
ATOM 1558 O O . LEU B 1 39 ? 15.266 -6.316 -4.523 1 94.81 39 LEU B O 1
ATOM 1562 N N . ALA B 1 40 ? 15.523 -7.93 -2.916 1 97.06 40 ALA B N 1
ATOM 1563 C CA . ALA B 1 40 ? 15.211 -8.984 -3.877 1 97.06 40 ALA B CA 1
ATOM 1564 C C . ALA B 1 40 ? 13.711 -9.016 -4.188 1 97.06 40 ALA B C 1
ATOM 1566 O O . ALA B 1 40 ? 12.883 -8.836 -3.291 1 97.06 40 ALA B O 1
ATOM 1567 N N . VAL B 1 41 ? 13.375 -9.312 -5.48 1 98.12 41 VAL B N 1
ATOM 1568 C CA . VAL B 1 41 ? 11.984 -9.195 -5.91 1 98.12 41 VAL B CA 1
ATOM 1569 C C . VAL B 1 41 ? 11.422 -10.578 -6.23 1 98.12 41 VAL B C 1
ATOM 1571 O O . VAL B 1 41 ? 12.023 -11.328 -7.008 1 98.12 41 VAL B O 1
ATOM 1574 N N . THR B 1 42 ? 10.336 -10.945 -5.605 1 98.44 42 THR B N 1
ATOM 1575 C CA . THR B 1 42 ? 9.508 -12.086 -5.969 1 98.44 42 THR B CA 1
ATOM 1576 C C . THR B 1 42 ? 8.141 -11.633 -6.461 1 98.44 42 THR B C 1
ATOM 1578 O O . THR B 1 42 ? 7.445 -10.883 -5.773 1 98.44 42 THR B O 1
ATOM 1581 N N . ILE B 1 43 ? 7.785 -12.07 -7.629 1 98.69 43 ILE B N 1
ATOM 1582 C CA . ILE B 1 43 ? 6.48 -11.758 -8.203 1 98.69 43 ILE B CA 1
ATOM 1583 C C . ILE B 1 43 ? 5.613 -13.016 -8.227 1 98.69 43 ILE B C 1
ATOM 1585 O O . ILE B 1 43 ? 6 -14.031 -8.805 1 98.69 43 ILE B O 1
ATOM 1589 N N . LEU B 1 44 ? 4.457 -12.953 -7.574 1 98.69 44 LEU B N 1
ATOM 1590 C CA . LEU B 1 44 ? 3.465 -14.016 -7.645 1 98.69 44 LEU B CA 1
ATOM 1591 C C . LEU B 1 44 ? 2.391 -13.695 -8.672 1 98.69 44 LEU B C 1
ATOM 1593 O O . LEU B 1 44 ? 1.947 -12.547 -8.773 1 98.69 44 LEU B O 1
ATOM 1597 N N . HIS B 1 45 ? 1.964 -14.672 -9.422 1 98.19 45 HIS B N 1
ATOM 1598 C CA . HIS B 1 45 ? 0.928 -14.516 -10.438 1 98.19 45 HIS B CA 1
ATOM 1599 C C . HIS B 1 45 ? -0.028 -15.703 -10.438 1 98.19 45 HIS B C 1
ATOM 1601 O O . HIS B 1 45 ? 0.355 -16.812 -10.055 1 98.19 45 HIS B O 1
ATOM 1607 N N . PRO B 1 46 ? -1.287 -15.438 -10.758 1 97.88 46 PRO B N 1
ATOM 1608 C CA . PRO B 1 46 ? -2.217 -16.562 -10.828 1 97.88 46 PRO B CA 1
ATOM 1609 C C . PRO B 1 46 ? -1.883 -17.531 -11.961 1 97.88 46 PRO B C 1
ATOM 1611 O O . PRO B 1 46 ? -1.324 -17.125 -12.984 1 97.88 46 PRO B O 1
ATOM 1614 N N . GLU B 1 47 ? -2.293 -18.719 -11.75 1 97 47 GLU B N 1
ATOM 1615 C CA . GLU B 1 47 ? -2.014 -19.812 -12.68 1 97 47 GLU B CA 1
ATOM 1616 C C . GLU B 1 47 ? -2.562 -19.516 -14.07 1 97 47 GLU B C 1
ATOM 1618 O O . GLU B 1 47 ? -1.921 -19.812 -15.078 1 97 47 GLU B O 1
ATOM 1623 N N . THR B 1 48 ? -3.625 -18.859 -14.172 1 96 48 THR B N 1
ATOM 1624 C CA . THR B 1 48 ? -4.32 -18.641 -15.438 1 96 48 THR B CA 1
ATOM 1625 C C . THR B 1 48 ? -3.684 -17.484 -16.219 1 96 48 THR B C 1
ATOM 1627 O O . THR B 1 48 ? -3.953 -17.312 -17.406 1 96 48 THR B O 1
ATOM 1630 N N . ARG B 1 49 ? -2.791 -16.672 -15.523 1 94.62 49 ARG B N 1
ATOM 1631 C CA . ARG B 1 49 ? -2.234 -15.492 -16.156 1 94.62 49 ARG B CA 1
ATOM 1632 C C . ARG B 1 49 ? -0.77 -15.297 -15.781 1 94.62 49 ARG B C 1
ATOM 1634 O O . ARG B 1 49 ? -0.429 -14.375 -15.047 1 94.62 49 ARG B O 1
ATOM 1641 N N . ALA B 1 50 ? 0.048 -15.977 -16.422 1 93.06 50 ALA B N 1
ATOM 1642 C CA . ALA B 1 50 ? 1.479 -15.828 -16.172 1 93.06 50 ALA B CA 1
ATOM 1643 C C . ALA B 1 50 ? 2.057 -14.648 -16.938 1 93.06 50 ALA B C 1
ATOM 1645 O O . ALA B 1 50 ? 1.699 -14.422 -18.109 1 93.06 50 ALA B O 1
ATOM 1646 N N . PRO B 1 51 ? 2.902 -13.891 -16.266 1 94.12 51 PRO B N 1
ATOM 1647 C CA . PRO B 1 51 ? 3.57 -12.828 -17.031 1 94.12 51 PRO B CA 1
ATOM 1648 C C . PRO B 1 51 ? 4.578 -13.367 -18.031 1 94.12 51 PRO B C 1
ATOM 1650 O O . PRO B 1 51 ? 4.996 -14.523 -17.938 1 94.12 51 PRO B O 1
ATOM 1653 N N . ASP B 1 52 ? 4.906 -12.5 -19.031 1 93.69 52 ASP B N 1
ATOM 1654 C CA . ASP B 1 52 ? 5.965 -12.82 -19.984 1 93.69 52 ASP B CA 1
ATOM 1655 C C . ASP B 1 52 ? 7.34 -12.719 -19.328 1 93.69 52 ASP B C 1
ATOM 1657 O O . ASP B 1 52 ? 7.848 -11.617 -19.109 1 93.69 52 ASP B O 1
ATOM 1661 N N . ARG B 1 53 ? 7.977 -13.836 -19.094 1 95.44 53 ARG B N 1
ATOM 1662 C CA . ARG B 1 53 ? 9.258 -13.93 -18.422 1 95.44 53 ARG B CA 1
ATOM 1663 C C . ARG B 1 53 ? 10.32 -13.102 -19.141 1 95.44 53 ARG B C 1
ATOM 1665 O O . ARG B 1 53 ? 11.219 -12.547 -18.5 1 95.44 53 ARG B O 1
ATOM 1672 N N . ARG B 1 54 ? 10.227 -12.938 -20.484 1 94.81 54 ARG B N 1
ATOM 1673 C CA . ARG B 1 54 ? 11.219 -12.25 -21.312 1 94.81 54 ARG B CA 1
ATOM 1674 C C . ARG B 1 54 ? 11.219 -10.75 -21.031 1 94.81 54 ARG B C 1
ATOM 1676 O O . ARG B 1 54 ? 12.188 -10.062 -21.359 1 94.81 54 ARG B O 1
ATOM 1683 N N . LYS B 1 55 ? 10.117 -10.359 -20.391 1 94.44 55 LYS B N 1
ATOM 1684 C CA . LYS B 1 55 ? 9.961 -8.93 -20.156 1 94.44 55 LYS B CA 1
ATOM 1685 C C . LYS B 1 55 ? 10.359 -8.539 -18.75 1 94.44 55 LYS B C 1
ATOM 1687 O O . LYS B 1 55 ? 10.234 -7.379 -18.344 1 94.44 55 LYS B O 1
ATOM 1692 N N . LEU B 1 56 ? 10.898 -9.523 -18.016 1 96.88 56 LEU B N 1
ATOM 1693 C CA . LEU B 1 56 ? 11.258 -9.281 -16.625 1 96.88 56 LEU B CA 1
ATOM 1694 C C . LEU B 1 56 ? 12.75 -9.508 -16.406 1 96.88 56 LEU B C 1
ATOM 1696 O O . LEU B 1 56 ? 13.359 -10.344 -17.062 1 96.88 56 LEU B O 1
ATOM 1700 N N . PRO B 1 57 ? 13.305 -8.68 -15.492 1 96.56 57 PRO B N 1
ATOM 1701 C CA . PRO B 1 57 ? 14.695 -8.969 -15.125 1 96.56 57 PRO B CA 1
ATOM 1702 C C . PRO B 1 57 ? 14.906 -10.422 -14.719 1 96.56 57 PRO B C 1
ATOM 1704 O O . PRO B 1 57 ? 14.055 -11.016 -14.062 1 96.56 57 PRO B O 1
ATOM 1707 N N . ALA B 1 58 ? 16.094 -10.977 -15.031 1 95.5 58 ALA B N 1
ATOM 1708 C CA . ALA B 1 58 ? 16.406 -12.391 -14.828 1 95.5 58 ALA B CA 1
ATOM 1709 C C . ALA B 1 58 ? 16.438 -12.742 -13.344 1 95.5 58 ALA B C 1
ATOM 1711 O O . ALA B 1 58 ? 16.156 -13.883 -12.961 1 95.5 58 ALA B O 1
ATOM 1712 N N . ASP B 1 59 ? 16.688 -11.742 -12.531 1 95.69 59 ASP B N 1
ATOM 1713 C CA . ASP B 1 59 ? 16.875 -12.039 -11.117 1 95.69 59 ASP B CA 1
ATOM 1714 C C . ASP B 1 59 ? 15.562 -11.93 -10.359 1 95.69 59 ASP B C 1
ATOM 1716 O O . ASP B 1 59 ? 15.5 -12.234 -9.164 1 95.69 59 ASP B O 1
ATOM 1720 N N . TYR B 1 60 ? 14.531 -11.508 -11.055 1 97.88 60 TYR B N 1
ATOM 1721 C CA . TYR B 1 60 ? 13.219 -11.562 -10.414 1 97.88 60 TYR B CA 1
ATOM 1722 C C . TYR B 1 60 ? 12.734 -13.008 -10.289 1 97.88 60 TYR B C 1
ATOM 1724 O O . TYR B 1 60 ? 12.773 -13.766 -11.258 1 97.88 60 TYR B O 1
ATOM 1732 N N . ARG B 1 61 ? 12.328 -13.383 -9.117 1 97.5 61 ARG B N 1
ATOM 1733 C CA . ARG B 1 61 ? 11.719 -14.688 -8.914 1 97.5 61 ARG B CA 1
ATOM 1734 C C . ARG B 1 61 ? 10.234 -14.664 -9.266 1 97.5 61 ARG B C 1
ATOM 1736 O O . ARG B 1 61 ? 9.508 -13.766 -8.844 1 97.5 61 ARG B O 1
ATOM 1743 N N . LEU B 1 62 ? 9.852 -15.641 -10.07 1 98.06 62 LEU B N 1
ATOM 1744 C CA . LEU B 1 62 ? 8.438 -15.805 -10.422 1 98.06 62 LEU B CA 1
ATOM 1745 C C . LEU B 1 62 ? 7.852 -17.047 -9.75 1 98.06 62 LEU B C 1
ATOM 1747 O O . LEU B 1 62 ? 8.453 -18.109 -9.789 1 98.06 62 LEU B O 1
ATOM 1751 N N . VAL B 1 63 ? 6.664 -16.812 -9.117 1 98.25 63 VAL B N 1
ATOM 1752 C CA . VAL B 1 63 ? 5.984 -17.922 -8.445 1 98.25 63 VAL B CA 1
ATOM 1753 C C . VAL B 1 63 ? 4.531 -17.984 -8.906 1 98.25 63 VAL B C 1
ATOM 1755 O O . VAL B 1 63 ? 3.836 -16.969 -8.938 1 98.25 63 VAL B O 1
ATOM 1758 N N . THR B 1 64 ? 4.094 -19.172 -9.25 1 98.19 64 THR B N 1
ATOM 1759 C CA . THR B 1 64 ? 2.707 -19.391 -9.648 1 98.19 64 THR B CA 1
ATOM 1760 C C . THR B 1 64 ? 1.839 -19.719 -8.438 1 98.19 64 THR B C 1
ATOM 1762 O O . THR B 1 64 ? 2.219 -20.547 -7.605 1 98.19 64 THR B O 1
ATOM 1765 N N . ILE B 1 65 ? 0.694 -19.078 -8.352 1 97.81 65 ILE B N 1
ATOM 1766 C CA . ILE B 1 65 ? -0.299 -19.391 -7.324 1 97.81 65 ILE B CA 1
ATOM 1767 C C . ILE B 1 65 ? -1.51 -20.062 -7.965 1 97.81 65 ILE B C 1
ATOM 1769 O O . ILE B 1 65 ? -2.115 -19.516 -8.891 1 97.81 65 ILE B O 1
ATOM 1773 N N . PRO B 1 66 ? -1.85 -21.234 -7.449 1 97.75 66 PRO B N 1
ATOM 1774 C CA . PRO B 1 66 ? -3.09 -21.828 -7.961 1 97.75 66 PRO B CA 1
ATOM 1775 C C . PRO B 1 66 ? -4.305 -20.922 -7.746 1 97.75 66 PRO B C 1
ATOM 1777 O O . PRO B 1 66 ? -4.5 -20.391 -6.652 1 97.75 66 PRO B O 1
ATOM 1780 N N . ASP B 1 67 ? -5.07 -20.641 -8.797 1 97.62 67 ASP B N 1
ATOM 1781 C CA . ASP B 1 67 ? -6.219 -19.75 -8.672 1 97.62 67 ASP B CA 1
ATOM 1782 C C . ASP B 1 67 ? -7.527 -20.5 -8.898 1 97.62 67 ASP B C 1
ATOM 1784 O O . ASP B 1 67 ? -8.602 -20 -8.578 1 97.62 67 ASP B O 1
ATOM 1788 N N . ASN B 1 68 ? -7.441 -21.75 -9.453 1 97.06 68 ASN B N 1
ATOM 1789 C CA . ASN B 1 68 ? -8.602 -22.609 -9.68 1 97.06 68 ASN B CA 1
ATOM 1790 C C . ASN B 1 68 ? -9.695 -21.875 -10.445 1 97.06 68 ASN B C 1
ATOM 1792 O O . ASN B 1 68 ? -10.883 -22.047 -10.156 1 97.06 68 ASN B O 1
ATOM 1796 N N . ILE B 1 69 ? -9.328 -20.922 -11.312 1 97.25 69 ILE B N 1
ATOM 1797 C CA . ILE B 1 69 ? -10.297 -20.203 -12.133 1 97.25 69 ILE B CA 1
ATOM 1798 C C . ILE B 1 69 ? -10.531 -20.969 -13.438 1 97.25 69 ILE B C 1
ATOM 1800 O O . ILE B 1 69 ? -9.578 -21.297 -14.156 1 97.25 69 ILE B O 1
ATOM 1804 N N . PRO B 1 70 ? -11.82 -21.266 -13.719 1 96.12 70 PRO B N 1
ATOM 1805 C CA . PRO B 1 70 ? -12.094 -21.953 -14.977 1 96.12 70 PRO B CA 1
ATOM 1806 C C . PRO B 1 70 ? -11.578 -21.188 -16.188 1 96.12 70 PRO B C 1
ATOM 1808 O O . PRO B 1 70 ? -11.695 -19.953 -16.25 1 96.12 70 PRO B O 1
ATOM 1811 N N . PRO B 1 71 ? -11.047 -21.938 -17.109 1 93.75 71 PRO B N 1
ATOM 1812 C CA . PRO B 1 71 ? -10.516 -21.297 -18.312 1 93.75 71 PRO B CA 1
ATOM 1813 C C . PRO B 1 71 ? -11.555 -20.422 -19.031 1 93.75 71 PRO B C 1
ATOM 1815 O O . PRO B 1 71 ? -11.219 -19.375 -19.578 1 93.75 71 PRO B O 1
ATOM 1818 N N . GLU B 1 72 ? -12.766 -20.797 -18.984 1 95.81 72 GLU B N 1
ATOM 1819 C CA . GLU B 1 72 ? -13.836 -20.047 -19.641 1 95.81 72 GLU B CA 1
ATOM 1820 C C . GLU B 1 72 ? -14.008 -18.672 -19.016 1 95.81 72 GLU B C 1
ATOM 1822 O O . GLU B 1 72 ? -14.227 -17.688 -19.734 1 95.81 72 GLU B O 1
ATOM 1827 N N . LEU B 1 73 ? -13.883 -18.672 -17.719 1 95.12 73 LEU B N 1
ATOM 1828 C CA . LEU B 1 73 ? -13.984 -17.375 -17.047 1 95.12 73 LEU B CA 1
ATOM 1829 C C . LEU B 1 73 ? -12.766 -16.516 -17.344 1 95.12 73 LEU B C 1
ATOM 1831 O O . LEU B 1 73 ? -12.891 -15.32 -17.594 1 95.12 73 LEU B O 1
ATOM 1835 N N . ALA B 1 74 ? -11.664 -17.109 -17.344 1 93.06 74 ALA B N 1
ATOM 1836 C CA . ALA B 1 74 ? -10.414 -16.391 -17.578 1 93.06 74 ALA B CA 1
ATOM 1837 C C . ALA B 1 74 ? -10.414 -15.758 -18.969 1 93.06 74 ALA B C 1
ATOM 1839 O O . ALA B 1 74 ? -9.844 -14.68 -19.172 1 93.06 74 ALA B O 1
ATOM 1840 N N . ALA B 1 75 ? -11.156 -16.391 -19.875 1 93.19 75 ALA B N 1
ATOM 1841 C CA . ALA B 1 75 ? -11.156 -15.938 -21.266 1 93.19 75 ALA B CA 1
ATOM 1842 C C . ALA B 1 75 ? -12.352 -15.031 -21.547 1 93.19 75 ALA B C 1
ATOM 1844 O O . ALA B 1 75 ? -12.43 -14.406 -22.609 1 93.19 75 ALA B O 1
ATOM 1845 N N . SER B 1 76 ? -13.328 -14.922 -20.75 1 90.81 76 SER B N 1
ATOM 1846 C CA . SER B 1 76 ? -14.633 -14.312 -21 1 90.81 76 SER B CA 1
ATOM 1847 C C . SER B 1 76 ? -14.523 -12.797 -21.109 1 90.81 76 SER B C 1
ATOM 1849 O O . SER B 1 76 ? -15.422 -12.148 -21.656 1 90.81 76 SER B O 1
ATOM 1851 N N . GLY B 1 77 ? -13.508 -12.18 -20.703 1 90.12 77 GLY B N 1
ATOM 1852 C CA . GLY B 1 77 ? -13.422 -10.727 -20.656 1 90.12 77 GLY B CA 1
ATOM 1853 C C . GLY B 1 77 ? -14.195 -10.109 -19.516 1 90.12 77 GLY B C 1
ATOM 1854 O O . GLY B 1 77 ? -14.203 -8.891 -19.344 1 90.12 77 GLY B O 1
ATOM 1855 N N . ASP B 1 78 ? -14.914 -10.859 -18.734 1 91.62 78 ASP B N 1
ATOM 1856 C CA . ASP B 1 78 ? -15.586 -10.406 -17.516 1 91.62 78 ASP B CA 1
ATOM 1857 C C . ASP B 1 78 ? -14.586 -10.141 -16.391 1 91.62 78 ASP B C 1
ATOM 1859 O O . ASP B 1 78 ? -14.391 -10.984 -15.516 1 91.62 78 ASP B O 1
ATOM 1863 N N . VAL B 1 79 ? -14.141 -8.977 -16.359 1 90.81 79 VAL B N 1
ATOM 1864 C CA . VAL B 1 79 ? -13.047 -8.594 -15.469 1 90.81 79 VAL B CA 1
ATOM 1865 C C . VAL B 1 79 ? -13.516 -8.656 -14.016 1 90.81 79 VAL B C 1
ATOM 1867 O O . VAL B 1 79 ? -12.805 -9.164 -13.148 1 90.81 79 VAL B O 1
ATOM 1870 N N . ALA B 1 80 ? -14.719 -8.141 -13.758 1 86 80 ALA B N 1
ATOM 1871 C CA . ALA B 1 80 ? -15.242 -8.102 -12.391 1 86 80 ALA B CA 1
ATOM 1872 C C . ALA B 1 80 ? -15.344 -9.508 -11.805 1 86 80 ALA B C 1
ATOM 1874 O O . ALA B 1 80 ? -14.883 -9.75 -10.688 1 86 80 ALA B O 1
ATOM 1875 N N . SER B 1 81 ? -15.883 -10.414 -12.609 1 90 81 SER B N 1
ATOM 1876 C CA . SER B 1 81 ? -16.031 -11.797 -12.148 1 90 81 SER B CA 1
ATOM 1877 C C . SER B 1 81 ? -14.664 -12.461 -11.984 1 90 81 SER B C 1
ATOM 1879 O O . SER B 1 81 ? -14.469 -13.25 -11.047 1 90 81 SER B O 1
ATOM 1881 N N . PHE B 1 82 ? -13.812 -12.133 -12.836 1 93.56 82 PHE B N 1
ATOM 1882 C CA . PHE B 1 82 ? -12.469 -12.688 -12.758 1 93.56 82 PHE B CA 1
ATOM 1883 C C . PHE B 1 82 ? -11.766 -12.227 -11.484 1 93.56 82 PHE B C 1
ATOM 1885 O O . PHE B 1 82 ? -11.219 -13.039 -10.742 1 93.56 82 PHE B O 1
ATOM 1892 N N . VAL B 1 83 ? -11.82 -10.969 -11.164 1 92.56 83 VAL B N 1
ATOM 1893 C CA . VAL B 1 83 ? -11.156 -10.391 -10 1 92.56 83 VAL B CA 1
ATOM 1894 C C . VAL B 1 83 ? -11.805 -10.922 -8.719 1 92.56 83 VAL B C 1
ATOM 1896 O O . VAL B 1 83 ? -11.109 -11.219 -7.742 1 92.56 83 VAL B O 1
ATOM 1899 N N . PHE B 1 84 ? -13.109 -11.07 -8.781 1 89.5 84 PHE B N 1
ATOM 1900 C CA . PHE B 1 84 ? -13.797 -11.672 -7.652 1 89.5 84 PHE B CA 1
ATOM 1901 C C . PHE B 1 84 ? -13.289 -13.086 -7.398 1 89.5 84 PHE B C 1
ATOM 1903 O O . PHE B 1 84 ? -13 -13.453 -6.258 1 89.5 84 PHE B O 1
ATOM 1910 N N . ALA B 1 85 ? -13.164 -13.828 -8.422 1 93.5 85 ALA B N 1
ATOM 1911 C CA . ALA B 1 85 ? -12.672 -15.203 -8.305 1 93.5 85 ALA B CA 1
ATOM 1912 C C . ALA B 1 85 ? -11.242 -15.234 -7.777 1 93.5 85 ALA B C 1
ATOM 1914 O O . ALA B 1 85 ? -10.891 -16.094 -6.965 1 93.5 85 ALA B O 1
ATOM 1915 N N . LEU B 1 86 ? -10.422 -14.344 -8.234 1 95.88 86 LEU B N 1
ATOM 1916 C CA . LEU B 1 86 ? -9.055 -14.242 -7.723 1 95.88 86 LEU B CA 1
ATOM 1917 C C . LEU B 1 86 ? -9.055 -14.062 -6.207 1 95.88 86 LEU B C 1
ATOM 1919 O O . LEU B 1 86 ? -8.336 -14.766 -5.492 1 95.88 86 LEU B O 1
ATOM 1923 N N . ASN B 1 87 ? -9.828 -13.102 -5.738 1 93.5 87 ASN B N 1
ATOM 1924 C CA . ASN B 1 87 ? -9.852 -12.789 -4.312 1 93.5 87 ASN B CA 1
ATOM 1925 C C . ASN B 1 87 ? -10.43 -13.945 -3.502 1 93.5 87 ASN B C 1
ATOM 1927 O O . ASN B 1 87 ? -10 -14.195 -2.373 1 93.5 87 ASN B O 1
ATOM 1931 N N . LYS B 1 88 ? -11.336 -14.648 -4.055 1 91.94 88 LYS B N 1
ATOM 1932 C CA . LYS B 1 88 ? -11.953 -15.781 -3.377 1 91.94 88 LYS B CA 1
ATOM 1933 C C . LYS B 1 88 ? -11.016 -16.984 -3.346 1 91.94 88 LYS B C 1
ATOM 1935 O O . LYS B 1 88 ? -10.867 -17.641 -2.311 1 91.94 88 LYS B O 1
ATOM 1940 N N . ASN B 1 89 ? -10.32 -17.219 -4.414 1 96.94 89 ASN B N 1
ATOM 1941 C CA . ASN B 1 89 ? -9.648 -18.5 -4.605 1 96.94 89 ASN B CA 1
ATOM 1942 C C . ASN B 1 89 ? -8.18 -18.422 -4.188 1 96.94 89 ASN B C 1
ATOM 1944 O O . ASN B 1 89 ? -7.566 -19.453 -3.881 1 96.94 89 ASN B O 1
ATOM 1948 N N . CYS B 1 90 ? -7.598 -17.297 -4.152 1 97.06 90 CYS B N 1
ATOM 1949 C CA . CYS B 1 90 ? -6.145 -17.234 -4.066 1 97.06 90 CYS B CA 1
ATOM 1950 C C . CYS B 1 90 ? -5.691 -16.984 -2.631 1 97.06 90 CYS B C 1
ATOM 1952 O O . CYS B 1 90 ? -4.5 -17.047 -2.33 1 97.06 90 CYS B O 1
ATOM 1954 N N . ALA B 1 91 ? -6.641 -16.75 -1.719 1 95.81 91 ALA B N 1
ATOM 1955 C CA . ALA B 1 91 ? -6.266 -16.484 -0.332 1 95.81 91 ALA B CA 1
ATOM 1956 C C . ALA B 1 91 ? -5.527 -17.672 0.273 1 95.81 91 ALA B C 1
ATOM 1958 O O . ALA B 1 91 ? -4.438 -17.516 0.829 1 95.81 91 ALA B O 1
ATOM 1959 N N . ALA B 1 92 ? -6.074 -18.812 0.158 1 97.44 92 ALA B N 1
ATOM 1960 C CA . ALA B 1 92 ? -5.508 -20 0.786 1 97.44 92 ALA B CA 1
ATOM 1961 C C . ALA B 1 92 ? -4.176 -20.391 0.144 1 97.44 92 ALA B C 1
ATOM 1963 O O . ALA B 1 92 ? -3.178 -20.578 0.841 1 97.44 92 ALA B O 1
ATOM 1964 N N . PRO B 1 93 ? -4.102 -20.422 -1.215 1 98.44 93 PRO B N 1
ATOM 1965 C CA . PRO B 1 93 ? -2.807 -20.734 -1.821 1 98.44 93 PRO B CA 1
ATOM 1966 C C . PRO B 1 93 ? -1.73 -19.719 -1.465 1 98.44 93 PRO B C 1
ATOM 1968 O O . PRO B 1 93 ? -0.567 -20.078 -1.271 1 98.44 93 PRO B O 1
ATOM 1971 N N . PHE B 1 94 ? -2.086 -18.469 -1.387 1 98.44 94 PHE B N 1
ATOM 1972 C CA . PHE B 1 94 ? -1.106 -17.469 -1.002 1 98.44 94 PHE B CA 1
ATOM 1973 C C . PHE B 1 94 ? -0.684 -17.641 0.451 1 98.44 94 PHE B C 1
ATOM 1975 O O . PHE B 1 94 ? 0.49 -17.484 0.787 1 98.44 94 PHE B O 1
ATOM 1982 N N . ARG B 1 95 ? -1.61 -17.969 1.287 1 98.44 95 ARG B N 1
ATOM 1983 C CA . ARG B 1 95 ? -1.271 -18.266 2.676 1 98.44 95 ARG B CA 1
ATOM 1984 C C . ARG B 1 95 ? -0.225 -19.359 2.766 1 98.44 95 ARG B C 1
ATOM 1986 O O . ARG B 1 95 ? 0.752 -19.25 3.506 1 98.44 95 ARG B O 1
ATOM 1993 N N . ASP B 1 96 ? -0.471 -20.391 1.998 1 98.5 96 ASP B N 1
ATOM 1994 C CA . ASP B 1 96 ? 0.47 -21.516 1.983 1 98.5 96 ASP B CA 1
ATOM 1995 C C . ASP B 1 96 ? 1.854 -21.047 1.527 1 98.5 96 ASP B C 1
ATOM 1997 O O . ASP B 1 96 ? 2.861 -21.391 2.152 1 98.5 96 ASP B O 1
ATOM 2001 N N . TYR B 1 97 ? 1.868 -20.266 0.521 1 98.5 97 TYR B N 1
ATOM 2002 C CA . TYR B 1 97 ? 3.143 -19.766 0.025 1 98.5 97 TYR B CA 1
ATOM 2003 C C . TYR B 1 97 ? 3.848 -18.922 1.087 1 98.5 97 TYR B C 1
ATOM 2005 O O . TYR B 1 97 ? 5.023 -19.156 1.386 1 98.5 97 TYR B O 1
ATOM 2013 N N . LEU B 1 98 ? 3.148 -17.922 1.616 1 98.5 98 LEU B N 1
ATOM 2014 C CA . LEU B 1 98 ? 3.764 -16.953 2.523 1 98.5 98 LEU B CA 1
ATOM 2015 C C . LEU B 1 98 ? 4.219 -17.641 3.811 1 98.5 98 LEU B C 1
ATOM 2017 O O . LEU B 1 98 ? 5.309 -17.359 4.316 1 98.5 98 LEU B O 1
ATOM 2021 N N . ALA B 1 99 ? 3.41 -18.594 4.293 1 98.38 99 ALA B N 1
ATOM 2022 C CA . ALA B 1 99 ? 3.799 -19.344 5.477 1 98.38 99 ALA B CA 1
ATOM 2023 C C . ALA B 1 99 ? 5.074 -20.156 5.223 1 98.38 99 ALA B C 1
ATOM 2025 O O . ALA B 1 99 ? 5.961 -20.203 6.078 1 98.38 99 ALA B O 1
ATOM 2026 N N . GLY B 1 100 ? 5.098 -20.797 4.094 1 98.12 100 GLY B N 1
ATOM 2027 C CA . GLY B 1 100 ? 6.301 -21.531 3.721 1 98.12 100 GLY B CA 1
ATOM 2028 C C . GLY B 1 100 ? 7.523 -20.641 3.604 1 98.12 100 GLY B C 1
ATOM 2029 O O . GLY B 1 100 ? 8.602 -20.984 4.094 1 98.12 100 GLY B O 1
ATOM 2030 N N . ALA B 1 101 ? 7.344 -19.484 2.957 1 97.62 101 ALA B N 1
ATOM 2031 C CA . ALA B 1 101 ? 8.445 -18.547 2.789 1 97.62 101 ALA B CA 1
ATOM 2032 C C . ALA B 1 101 ? 8.945 -18.047 4.141 1 97.62 101 ALA B C 1
ATOM 2034 O O . ALA B 1 101 ? 10.156 -17.875 4.332 1 97.62 101 ALA B O 1
ATOM 2035 N N . LEU B 1 102 ? 8.055 -17.781 5.047 1 97.19 102 LEU B N 1
ATOM 2036 C CA . LEU B 1 102 ? 8.414 -17.328 6.383 1 97.19 102 LEU B CA 1
ATOM 2037 C C . LEU B 1 102 ? 9.172 -18.406 7.148 1 97.19 102 LEU B C 1
ATOM 2039 O O . LEU B 1 102 ? 10.094 -18.094 7.902 1 97.19 102 LEU B O 1
ATOM 2043 N N . ARG B 1 103 ? 8.75 -19.641 6.945 1 97.38 103 ARG B N 1
ATOM 2044 C CA . ARG B 1 103 ? 9.469 -20.75 7.566 1 97.38 103 ARG B CA 1
ATOM 2045 C C . ARG B 1 103 ? 10.898 -20.844 7.035 1 97.38 103 ARG B C 1
ATOM 2047 O O . ARG B 1 103 ? 11.836 -21.078 7.801 1 97.38 103 ARG B O 1
ATOM 2054 N N . GLU B 1 104 ? 11.023 -20.656 5.742 1 96 104 GLU B N 1
ATOM 2055 C CA . GLU B 1 104 ? 12.352 -20.688 5.137 1 96 104 GLU B CA 1
ATOM 2056 C C . GLU B 1 104 ? 13.219 -19.547 5.68 1 96 104 GLU B C 1
ATOM 2058 O O . GLU B 1 104 ? 14.422 -19.734 5.883 1 96 104 GLU B O 1
ATOM 2063 N N . GLU B 1 105 ? 12.633 -18.391 5.832 1 94.19 105 GLU B N 1
ATOM 2064 C CA . GLU B 1 105 ? 13.32 -17.266 6.438 1 94.19 105 GLU B CA 1
ATOM 2065 C C . GLU B 1 105 ? 13.828 -17.609 7.836 1 94.19 105 GLU B C 1
ATOM 2067 O O . GLU B 1 105 ? 14.984 -17.344 8.172 1 94.19 105 GLU B O 1
ATOM 2072 N N . GLU B 1 106 ? 13.008 -18.203 8.594 1 94 106 GLU B N 1
ATOM 2073 C CA . GLU B 1 106 ? 13.336 -18.547 9.977 1 94 106 GLU B CA 1
ATOM 2074 C C . GLU B 1 106 ? 14.5 -19.531 10.031 1 94 106 GLU B C 1
ATOM 2076 O O . GLU B 1 106 ? 15.336 -19.469 10.938 1 94 106 GLU B O 1
ATOM 2081 N N . LYS B 1 107 ? 14.594 -20.344 9.031 1 94.81 107 LYS B N 1
ATOM 2082 C CA . LYS B 1 107 ? 15.648 -21.359 8.961 1 94.81 107 LYS B CA 1
ATOM 2083 C C . LYS B 1 107 ? 16.922 -20.781 8.359 1 94.81 107 LYS B C 1
ATOM 2085 O O . LYS B 1 107 ? 17.938 -21.469 8.25 1 94.81 107 LYS B O 1
ATOM 2090 N N . GLY B 1 108 ? 16.828 -19.516 7.914 1 92.19 108 GLY B N 1
ATOM 2091 C CA . GLY B 1 108 ? 17.984 -18.875 7.316 1 92.19 108 GLY B CA 1
ATOM 2092 C C . GLY B 1 108 ? 18.219 -19.281 5.879 1 92.19 108 GLY B C 1
ATOM 2093 O O . GLY B 1 108 ? 19.328 -19.125 5.355 1 92.19 108 GLY B O 1
ATOM 2094 N N . GLU B 1 109 ? 17.219 -19.812 5.227 1 91.31 109 GLU B N 1
ATOM 2095 C CA . GLU B 1 109 ? 17.359 -20.344 3.877 1 91.31 109 GLU B CA 1
ATOM 2096 C C . GLU B 1 109 ? 17.047 -19.297 2.822 1 91.31 109 GLU B C 1
ATOM 2098 O O . GLU B 1 109 ? 17.375 -19.469 1.647 1 91.31 109 GLU B O 1
ATOM 2103 N N . ASP B 1 110 ? 16.422 -18.234 3.252 1 92.75 110 ASP B N 1
ATOM 2104 C CA . ASP B 1 110 ? 16.062 -17.141 2.355 1 92.75 110 ASP B CA 1
ATOM 2105 C C . ASP B 1 110 ? 16.062 -15.797 3.096 1 92.75 110 ASP B C 1
ATOM 2107 O O . ASP B 1 110 ? 16.062 -15.766 4.328 1 92.75 110 ASP B O 1
ATOM 2111 N N . GLY B 1 111 ? 16.141 -14.758 2.363 1 92.06 111 GLY B N 1
ATOM 2112 C CA . GLY B 1 111 ? 16.156 -13.43 2.947 1 92.06 111 GLY B CA 1
ATOM 2113 C C . GLY B 1 111 ? 14.852 -13.062 3.637 1 92.06 111 GLY B C 1
ATOM 2114 O O . GLY B 1 111 ? 13.812 -13.68 3.377 1 92.06 111 GLY B O 1
ATOM 2115 N N . ARG B 1 112 ? 14.93 -12.102 4.52 1 94.38 112 ARG B N 1
ATOM 2116 C CA . ARG B 1 112 ? 13.766 -11.609 5.246 1 94.38 112 ARG B CA 1
ATOM 2117 C C . ARG B 1 112 ? 12.773 -10.938 4.301 1 94.38 112 ARG B C 1
ATOM 2119 O O . ARG B 1 112 ? 13.172 -10.18 3.414 1 94.38 112 ARG B O 1
ATOM 2126 N N . ILE B 1 113 ? 11.547 -11.281 4.512 1 96.44 113 ILE B N 1
ATOM 2127 C CA . ILE B 1 113 ? 10.5 -10.586 3.77 1 96.44 113 ILE B CA 1
ATOM 2128 C C . ILE B 1 113 ? 10.227 -9.227 4.406 1 96.44 113 ILE B C 1
ATOM 2130 O O . ILE B 1 113 ? 9.734 -9.156 5.535 1 96.44 113 ILE B O 1
ATOM 2134 N N . ALA B 1 114 ? 10.516 -8.18 3.662 1 95.31 114 ALA B N 1
ATOM 2135 C CA . ALA B 1 114 ? 10.297 -6.824 4.164 1 95.31 114 ALA B CA 1
ATOM 2136 C C . ALA B 1 114 ? 8.812 -6.477 4.188 1 95.31 114 ALA B C 1
ATOM 2138 O O . ALA B 1 114 ? 8.289 -6.035 5.211 1 95.31 114 ALA B O 1
ATOM 2139 N N . PHE B 1 115 ? 8.133 -6.652 3.131 1 96.88 115 PHE B N 1
ATOM 2140 C CA . PHE B 1 115 ? 6.703 -6.402 3.031 1 96.88 115 PHE B CA 1
ATOM 2141 C C . PHE B 1 115 ? 6.129 -7.035 1.771 1 96.88 115 PHE B C 1
ATOM 2143 O O . PHE B 1 115 ? 6.879 -7.477 0.895 1 96.88 115 PHE B O 1
ATOM 2150 N N . VAL B 1 116 ? 4.84 -7.184 1.787 1 98.25 116 VAL B N 1
ATOM 2151 C CA . VAL B 1 116 ? 4.055 -7.664 0.651 1 98.25 116 VAL B CA 1
ATOM 2152 C C . VAL B 1 116 ? 3.324 -6.492 -0.003 1 98.25 116 VAL B C 1
ATOM 2154 O O . VAL B 1 116 ? 2.766 -5.637 0.688 1 98.25 116 VAL B O 1
ATOM 2157 N N . VAL B 1 117 ? 3.391 -6.418 -1.35 1 98.5 117 VAL B N 1
ATOM 2158 C CA . VAL B 1 117 ? 2.594 -5.449 -2.096 1 98.5 117 VAL B CA 1
ATOM 2159 C C . VAL B 1 117 ? 1.646 -6.18 -3.043 1 98.5 117 VAL B C 1
ATOM 2161 O O . VAL B 1 117 ? 2.078 -7.012 -3.844 1 98.5 117 VAL B O 1
ATOM 2164 N N . ALA B 1 118 ? 0.371 -5.91 -2.896 1 97.38 118 ALA B N 1
ATOM 2165 C CA . ALA B 1 118 ? -0.615 -6.414 -3.848 1 97.38 118 ALA B CA 1
ATOM 2166 C C . ALA B 1 118 ? -1.414 -5.27 -4.465 1 97.38 118 ALA B C 1
ATOM 2168 O O . ALA B 1 118 ? -1.511 -4.188 -3.887 1 97.38 118 ALA B O 1
ATOM 2169 N N . ASP B 1 119 ? -1.843 -5.516 -5.711 1 95.25 119 ASP B N 1
ATOM 2170 C CA . ASP B 1 119 ? -2.805 -4.578 -6.273 1 95.25 119 ASP B CA 1
ATOM 2171 C C . ASP B 1 119 ? -4.047 -4.465 -5.395 1 95.25 119 ASP B C 1
ATOM 2173 O O . ASP B 1 119 ? -4.555 -5.473 -4.895 1 95.25 119 ASP B O 1
ATOM 2177 N N . VAL B 1 120 ? -4.551 -3.266 -5.203 1 89.12 120 VAL B N 1
ATOM 2178 C CA . VAL B 1 120 ? -5.648 -3.045 -4.262 1 89.12 120 VAL B CA 1
ATOM 2179 C C . VAL B 1 120 ? -6.887 -3.801 -4.73 1 89.12 120 VAL B C 1
ATOM 2181 O O . VAL B 1 120 ? -7.719 -4.207 -3.912 1 89.12 120 VAL B O 1
ATOM 2184 N N . ASP B 1 121 ? -7.051 -4.023 -6 1 89.06 121 ASP B N 1
ATOM 2185 C CA . ASP B 1 121 ? -8.203 -4.754 -6.52 1 89.06 121 ASP B CA 1
ATOM 2186 C C . ASP B 1 121 ? -8.078 -6.25 -6.25 1 89.06 121 ASP B C 1
ATOM 2188 O O . ASP B 1 121 ? -9.062 -6.988 -6.316 1 89.06 121 ASP B O 1
ATOM 2192 N N . TRP B 1 122 ? -6.91 -6.707 -6.062 1 92.94 122 TRP B N 1
ATOM 2193 C CA . TRP B 1 122 ? -6.645 -8.062 -5.605 1 92.94 122 TRP B CA 1
ATOM 2194 C C . TRP B 1 122 ? -6.191 -8.07 -4.148 1 92.94 122 TRP B C 1
ATOM 2196 O O . TRP B 1 122 ? -5.035 -8.375 -3.85 1 92.94 122 TRP B O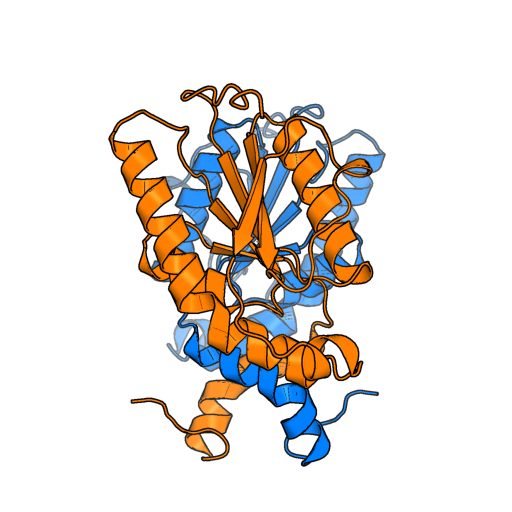 1
ATOM 2206 N N . PHE B 1 123 ? -7.125 -7.898 -3.24 1 90.62 123 PHE B N 1
ATOM 2207 C CA . PHE B 1 123 ? -6.832 -7.504 -1.868 1 90.62 123 PHE B CA 1
ATOM 2208 C C . PHE B 1 123 ? -6.672 -8.727 -0.976 1 90.62 123 PHE B C 1
ATOM 2210 O O . PHE B 1 123 ? -6.133 -8.633 0.129 1 90.62 123 PHE B O 1
ATOM 2217 N N . ALA B 1 124 ? -7.109 -9.914 -1.353 1 92 124 ALA B N 1
ATOM 2218 C CA . ALA B 1 124 ? -7.109 -11.086 -0.488 1 92 124 ALA B CA 1
ATOM 2219 C C . ALA B 1 124 ? -5.711 -11.367 0.058 1 92 124 ALA B C 1
ATOM 2221 O O . ALA B 1 124 ? -5.547 -11.664 1.245 1 92 124 ALA B O 1
ATOM 2222 N N . PRO B 1 125 ? -4.68 -11.188 -0.771 1 95.88 125 PRO B N 1
ATOM 2223 C CA . PRO B 1 125 ? -3.34 -11.445 -0.238 1 95.88 125 PRO B CA 1
ATOM 2224 C C . PRO B 1 125 ? -2.947 -10.461 0.864 1 95.88 125 PRO B C 1
ATOM 2226 O O . PRO B 1 125 ? -2.176 -10.812 1.762 1 95.88 125 PRO B O 1
ATOM 2229 N N . LEU B 1 126 ? -3.424 -9.266 0.795 1 94.69 126 LEU B N 1
ATOM 2230 C CA . LEU B 1 126 ? -3.102 -8.273 1.812 1 94.69 126 LEU B CA 1
ATOM 2231 C C . LEU B 1 126 ? -3.619 -8.703 3.18 1 94.69 126 LEU B C 1
ATOM 2233 O O . LEU B 1 126 ? -2.914 -8.578 4.184 1 94.69 126 LEU B O 1
ATOM 2237 N N . SER B 1 127 ? -4.797 -9.25 3.15 1 91.12 127 SER B N 1
ATOM 2238 C CA . SER B 1 127 ? -5.375 -9.758 4.391 1 91.12 127 SER B CA 1
ATOM 2239 C C . SER B 1 127 ? -4.547 -10.906 4.957 1 91.12 127 SER B C 1
ATOM 2241 O O . SER B 1 127 ? -4.277 -10.953 6.16 1 91.12 127 SER B O 1
ATOM 2243 N N . VAL B 1 128 ? -4.176 -11.766 4.133 1 95.19 128 VAL B N 1
ATOM 2244 C CA . VAL B 1 128 ? -3.387 -12.922 4.539 1 95.19 128 VAL B CA 1
ATOM 2245 C C . VAL B 1 128 ? -2.059 -12.461 5.133 1 95.19 128 VAL B C 1
ATOM 2247 O O . VAL B 1 128 ? -1.65 -12.93 6.199 1 95.19 128 VAL B O 1
ATOM 2250 N N . ALA B 1 129 ? -1.384 -11.531 4.426 1 96.62 129 ALA B N 1
ATOM 2251 C CA . ALA B 1 129 ? -0.101 -11.016 4.902 1 96.62 129 ALA B CA 1
ATOM 2252 C C . ALA B 1 129 ? -0.239 -10.398 6.289 1 96.62 129 ALA B C 1
ATOM 2254 O O . ALA B 1 129 ? 0.554 -10.688 7.188 1 96.62 129 ALA B O 1
ATOM 2255 N N . ARG B 1 130 ? -1.234 -9.594 6.426 1 92.56 130 ARG B N 1
ATOM 2256 C CA . ARG B 1 130 ? -1.479 -8.953 7.715 1 92.56 130 ARG B CA 1
ATOM 2257 C C . ARG B 1 130 ? -1.702 -9.992 8.812 1 92.56 130 ARG B C 1
ATOM 2259 O O . ARG B 1 130 ? -1.15 -9.875 9.906 1 92.56 130 ARG B O 1
ATOM 2266 N N . GLU B 1 131 ? -2.473 -10.992 8.539 1 92.31 131 GLU B N 1
ATOM 2267 C CA . GLU B 1 131 ? -2.777 -12.047 9.5 1 92.31 131 GLU B CA 1
ATOM 2268 C C . GLU B 1 131 ? -1.516 -12.797 9.914 1 92.31 131 GLU B C 1
ATOM 2270 O O . GLU B 1 131 ? -1.416 -13.281 11.047 1 92.31 131 GLU B O 1
ATOM 2275 N N . LEU B 1 132 ? -0.578 -12.875 9.023 1 95.38 132 LEU B N 1
ATOM 2276 C CA . LEU B 1 132 ? 0.657 -13.602 9.297 1 95.38 132 LEU B CA 1
ATOM 2277 C C . LEU B 1 132 ? 1.726 -12.664 9.852 1 95.38 132 LEU B C 1
ATOM 2279 O O . LEU B 1 132 ? 2.883 -13.062 10.008 1 95.38 132 LEU B O 1
ATOM 2283 N N . GLY B 1 133 ? 1.354 -11.391 10.039 1 92.81 133 GLY B N 1
ATOM 2284 C CA . GLY B 1 133 ? 2.24 -10.445 10.695 1 92.81 133 GLY B CA 1
ATOM 2285 C C . GLY B 1 133 ? 3.225 -9.789 9.742 1 92.81 133 GLY B C 1
ATOM 2286 O O . GLY B 1 133 ? 4.25 -9.258 10.172 1 92.81 133 GLY B O 1
ATOM 2287 N N . VAL B 1 134 ? 2.994 -9.844 8.477 1 95.44 134 VAL B N 1
ATOM 2288 C CA . VAL B 1 134 ? 3.832 -9.219 7.461 1 95.44 134 VAL B CA 1
ATOM 2289 C C . VAL B 1 134 ? 3.189 -7.914 6.992 1 95.44 134 VAL B C 1
ATOM 2291 O O . VAL B 1 134 ? 1.977 -7.855 6.773 1 95.44 134 VAL B O 1
ATOM 2294 N N . ALA B 1 135 ? 4.008 -6.863 6.887 1 95.75 135 ALA B N 1
ATOM 2295 C CA . ALA B 1 135 ? 3.471 -5.598 6.395 1 95.75 135 ALA B CA 1
ATOM 2296 C C . ALA B 1 135 ? 2.842 -5.77 5.016 1 95.75 135 ALA B C 1
ATOM 2298 O O . ALA B 1 135 ? 3.479 -6.289 4.094 1 95.75 135 ALA B O 1
ATOM 2299 N N . ALA B 1 136 ? 1.547 -5.359 4.93 1 9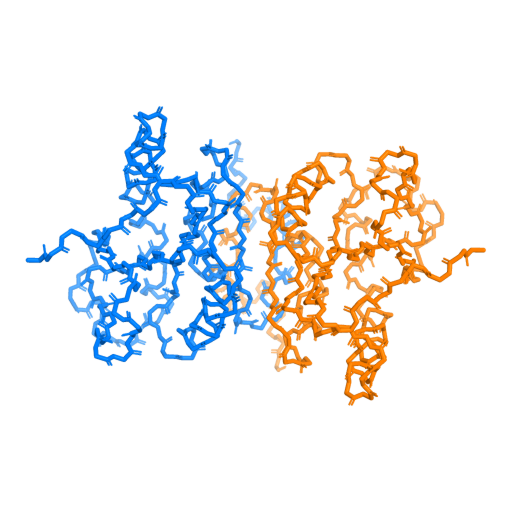6.94 136 ALA B N 1
ATOM 2300 C CA . ALA B 1 136 ? 0.751 -5.523 3.717 1 96.94 136 ALA B CA 1
ATOM 2301 C C . ALA B 1 136 ? 0.408 -4.168 3.1 1 96.94 136 ALA B C 1
ATOM 2303 O O . ALA B 1 136 ? -0.268 -3.348 3.725 1 96.94 136 ALA B O 1
ATOM 2304 N N . LEU B 1 137 ? 0.891 -3.979 1.861 1 97.31 137 LEU B N 1
ATOM 2305 C CA . LEU B 1 137 ? 0.708 -2.711 1.162 1 97.31 137 LEU B CA 1
ATOM 2306 C C . LEU B 1 137 ? -0.093 -2.908 -0.12 1 97.31 137 LEU B C 1
ATOM 2308 O O . LEU B 1 137 ? 0.239 -3.77 -0.938 1 97.31 137 LEU B O 1
ATOM 2312 N N . GLY B 1 138 ? -1.157 -2.152 -0.234 1 95.44 138 GLY B N 1
ATOM 2313 C CA . GLY B 1 138 ? -1.933 -2.156 -1.465 1 95.44 138 GLY B CA 1
ATOM 2314 C C . GLY B 1 138 ? -1.495 -1.086 -2.447 1 95.44 138 GLY B C 1
ATOM 2315 O O . GLY B 1 138 ? -1.464 0.099 -2.109 1 95.44 138 GLY B O 1
ATOM 2316 N N . LEU B 1 139 ? -1.089 -1.491 -3.631 1 96.25 139 LEU B N 1
ATOM 2317 C CA . LEU B 1 139 ? -0.782 -0.523 -4.68 1 96.25 139 LEU B CA 1
ATOM 2318 C C . LEU B 1 139 ? -2.061 -0.01 -5.336 1 96.25 139 LEU B C 1
ATOM 2320 O O . LEU B 1 139 ? -2.852 -0.795 -5.859 1 96.25 139 LEU B O 1
ATOM 2324 N N . MET B 1 140 ? -2.223 1.262 -5.305 1 89.75 140 MET B N 1
ATOM 2325 C CA . MET B 1 140 ? -3.418 1.89 -5.859 1 89.75 140 MET B CA 1
ATOM 2326 C C . MET B 1 140 ? -3.291 2.059 -7.371 1 89.75 140 MET B C 1
ATOM 2328 O O . MET B 1 140 ? -2.506 2.879 -7.844 1 89.75 140 MET B O 1
ATOM 2332 N N . THR B 1 141 ? -4.027 1.278 -8.094 1 87.25 141 THR B N 1
ATOM 2333 C CA . THR B 1 141 ? -4.016 1.379 -9.555 1 87.25 141 THR B CA 1
ATOM 2334 C C . THR B 1 141 ? -5.379 1.821 -10.078 1 87.25 141 THR B C 1
ATOM 2336 O O . THR B 1 141 ? -5.512 2.176 -11.25 1 87.25 141 THR B O 1
ATOM 2339 N N . SER B 1 142 ? -6.406 1.771 -9.227 1 75.5 142 SER B N 1
ATOM 2340 C CA . SER B 1 142 ? -7.766 2.115 -9.633 1 75.5 142 SER B CA 1
ATOM 2341 C C . SER B 1 142 ? -8.203 3.449 -9.031 1 75.5 142 SER B C 1
ATOM 2343 O O . SER B 1 142 ? -7.465 4.051 -8.242 1 75.5 142 SER B O 1
ATOM 2345 N N . SER B 1 143 ? -9.391 3.836 -9.484 1 70.62 143 SER B N 1
ATOM 2346 C CA . SER B 1 143 ? -9.93 5.133 -9.094 1 70.62 143 SER B CA 1
ATOM 2347 C C . SER B 1 143 ? -10.234 5.176 -7.602 1 70.62 143 SER B C 1
ATOM 2349 O O . SER B 1 143 ? -10.672 4.18 -7.023 1 70.62 143 SER B O 1
ATOM 2351 N N . ALA B 1 144 ? -10.016 6.387 -7.055 1 66.5 144 ALA B N 1
ATOM 2352 C CA . ALA B 1 144 ? -10.266 6.645 -5.641 1 66.5 144 ALA B CA 1
ATOM 2353 C C . ALA B 1 144 ? -11.758 6.578 -5.328 1 66.5 144 ALA B C 1
ATOM 2355 O O . ALA B 1 144 ? -12.148 6.406 -4.172 1 66.5 144 ALA B O 1
ATOM 2356 N N . ALA B 1 145 ? -12.531 6.684 -6.348 1 70.31 145 ALA B N 1
ATOM 2357 C CA . ALA B 1 145 ? -13.977 6.688 -6.129 1 70.31 145 ALA B CA 1
ATOM 2358 C C . ALA B 1 145 ? -14.438 5.379 -5.492 1 70.31 145 ALA B C 1
ATOM 2360 O O . ALA B 1 145 ? -15.359 5.371 -4.672 1 70.31 145 ALA B O 1
ATOM 2361 N N . ARG B 1 146 ? -13.688 4.402 -5.75 1 73.19 146 ARG B N 1
ATOM 2362 C CA . ARG B 1 146 ? -14.062 3.094 -5.227 1 73.19 146 ARG B CA 1
ATOM 2363 C C . ARG B 1 146 ? -13.797 3.008 -3.727 1 73.19 146 ARG B C 1
ATOM 2365 O O . ARG B 1 146 ? -14.453 2.246 -3.016 1 73.19 146 ARG B O 1
ATOM 2372 N N . PHE B 1 147 ? -12.977 3.857 -3.248 1 74.12 147 PHE B N 1
ATOM 2373 C CA . PHE B 1 147 ? -12.617 3.803 -1.835 1 74.12 147 PHE B CA 1
ATOM 2374 C C . PHE B 1 147 ? -13.633 4.562 -0.99 1 74.12 147 PHE B C 1
ATOM 2376 O O . PHE B 1 147 ? -13.703 4.371 0.226 1 74.12 147 PHE B O 1
ATOM 2383 N N . LEU B 1 148 ? -14.438 5.297 -1.713 1 68.75 148 LEU B N 1
ATOM 2384 C CA . LEU B 1 148 ? -15.516 5.953 -0.979 1 68.75 148 LEU B CA 1
ATOM 2385 C C . LEU B 1 148 ? -16.469 4.926 -0.374 1 68.75 148 LEU B C 1
ATOM 2387 O O . LEU B 1 148 ? -16.969 5.121 0.732 1 68.75 148 LEU B O 1
ATOM 2391 N N . VAL B 1 149 ? -16.609 3.863 -1.022 1 72.12 149 VAL B N 1
ATOM 2392 C CA . VAL B 1 149 ? -17.516 2.838 -0.534 1 72.12 149 VAL B CA 1
ATOM 2393 C C . VAL B 1 149 ? -16.922 2.139 0.681 1 72.12 149 VAL B C 1
ATOM 2395 O O . VAL B 1 149 ? -17.641 1.699 1.576 1 72.12 149 VAL B O 1
ATOM 2398 N N . TYR B 1 150 ? -15.703 2.117 0.65 1 70.75 150 TYR B N 1
ATOM 2399 C CA . TYR B 1 150 ? -14.984 1.559 1.792 1 70.75 150 TYR B CA 1
ATOM 2400 C C . TYR B 1 150 ? -15.32 2.318 3.07 1 70.75 150 TYR B C 1
ATOM 2402 O O . TYR B 1 150 ? -15.57 1.71 4.113 1 70.75 150 TYR B O 1
ATOM 2410 N N . LEU B 1 151 ? -15.43 3.645 3 1 69.69 151 LEU B N 1
ATOM 2411 C CA . LEU B 1 151 ? -15.734 4.48 4.16 1 69.69 151 LEU B CA 1
ATOM 2412 C C . LEU B 1 151 ? -17.188 4.32 4.578 1 69.69 151 LEU B C 1
ATOM 2414 O O . LEU B 1 151 ? -17.531 4.512 5.746 1 69.69 151 LEU B O 1
ATOM 2418 N N . ALA B 1 152 ? -17.953 3.934 3.611 1 70.69 152 ALA B N 1
ATOM 2419 C CA . ALA B 1 152 ? -19.391 3.848 3.873 1 70.69 152 ALA B CA 1
ATOM 2420 C C . ALA B 1 152 ? -19.766 2.48 4.438 1 70.69 152 ALA B C 1
ATOM 2422 O O . ALA B 1 152 ? -20.906 2.266 4.855 1 70.69 152 ALA B O 1
ATOM 2423 N N . TYR B 1 153 ? -18.812 1.629 4.539 1 70.69 153 TYR B N 1
ATOM 2424 C CA . TYR B 1 153 ? -19.062 0.235 4.891 1 70.69 153 TYR B CA 1
ATOM 2425 C C . TYR B 1 153 ? -19.812 0.134 6.215 1 70.69 153 TYR B C 1
ATOM 2427 O O . TYR B 1 153 ? -20.844 -0.528 6.293 1 70.69 153 TYR B O 1
ATOM 2435 N N . PRO B 1 154 ? -19.344 0.835 7.27 1 64.69 154 PRO B N 1
ATOM 2436 C CA . PRO B 1 154 ? -20.094 0.696 8.516 1 64.69 154 PRO B CA 1
ATOM 2437 C C . PRO B 1 154 ? -21.562 1.116 8.367 1 64.69 154 PRO B C 1
ATOM 2439 O O . PRO B 1 154 ? -22.453 0.458 8.906 1 64.69 154 PRO B O 1
ATOM 2442 N N . SER B 1 155 ? -21.703 2.146 7.617 1 67.19 155 SER B N 1
ATOM 2443 C CA . SER B 1 155 ? -23.062 2.648 7.414 1 67.19 155 SER B CA 1
ATOM 2444 C C . SER B 1 155 ? -23.891 1.695 6.551 1 67.19 155 SER B C 1
ATOM 2446 O O . SER B 1 155 ? -25.078 1.481 6.809 1 67.19 155 SER B O 1
ATOM 2448 N N . LEU B 1 156 ? -23.234 1.149 5.598 1 67.81 156 LEU B N 1
ATOM 2449 C CA . LEU B 1 156 ? -23.922 0.227 4.695 1 67.81 156 LEU B CA 1
ATOM 2450 C C . LEU B 1 156 ? -24.312 -1.051 5.426 1 67.81 156 LEU B C 1
ATOM 2452 O O . LEU B 1 156 ? -25.391 -1.596 5.191 1 67.81 156 LEU B O 1
ATOM 2456 N N . CYS B 1 157 ? -23.469 -1.443 6.375 1 65.75 157 CYS B N 1
ATOM 2457 C CA . CYS B 1 157 ? -23.781 -2.604 7.199 1 65.75 157 CYS B CA 1
ATOM 2458 C C . CYS B 1 157 ? -24.953 -2.303 8.141 1 65.75 157 CYS B C 1
ATOM 2460 O O . CYS B 1 157 ? -25.875 -3.105 8.266 1 65.75 157 CYS B O 1
ATOM 2462 N N . HIS B 1 158 ? -24.828 -1.203 8.672 1 67.5 158 HIS B N 1
ATOM 2463 C CA . HIS B 1 158 ? -25.875 -0.798 9.602 1 67.5 158 HIS B CA 1
ATOM 2464 C C . HIS B 1 158 ? -27.219 -0.69 8.898 1 67.5 158 HIS B C 1
ATOM 2466 O O . HIS B 1 158 ? -28.25 -1.067 9.461 1 67.5 158 HIS B O 1
ATOM 2472 N N . LYS B 1 159 ? -27.109 -0.258 7.707 1 66.25 159 LYS B N 1
ATOM 2473 C CA . LYS B 1 159 ? -28.344 -0.073 6.953 1 66.25 159 LYS B CA 1
ATOM 2474 C C . LYS B 1 159 ? -28.812 -1.383 6.316 1 66.25 159 LYS B C 1
ATOM 2476 O O . LYS B 1 159 ? -29.875 -1.44 5.699 1 66.25 159 LYS B O 1
ATOM 2481 N N . GLY B 1 160 ? -27.969 -2.449 6.465 1 61.72 160 GLY B N 1
ATOM 2482 C CA . GLY B 1 160 ? -28.359 -3.77 6 1 61.72 160 GLY B CA 1
ATOM 2483 C C . GLY B 1 160 ? -28.047 -4.008 4.535 1 61.72 160 GLY B C 1
ATOM 2484 O O . GLY B 1 160 ? -28.578 -4.941 3.926 1 61.72 160 GLY B O 1
ATOM 2485 N N . TYR B 1 161 ? -27.391 -3.076 3.975 1 58.38 161 TYR B N 1
ATOM 2486 C CA . TYR B 1 161 ? -27.078 -3.223 2.561 1 58.38 161 TYR B CA 1
ATOM 2487 C C . TYR B 1 161 ? -26 -4.285 2.352 1 58.38 161 TYR B C 1
ATOM 2489 O O . TYR B 1 161 ? -25.891 -4.852 1.263 1 58.38 161 TYR B O 1
ATOM 2497 N N . LEU B 1 162 ? -25.203 -4.469 3.408 1 61.88 162 LEU B N 1
ATOM 2498 C CA . LEU B 1 162 ? -24.141 -5.477 3.371 1 61.88 162 LEU B CA 1
ATOM 2499 C C . LEU B 1 162 ? -24.203 -6.363 4.609 1 61.88 162 LEU B C 1
ATOM 2501 O O . LEU B 1 162 ? -24.609 -5.914 5.684 1 61.88 162 LEU B O 1
ATOM 2505 N N . PRO B 1 163 ? -24.031 -7.637 4.359 1 51 163 PRO B N 1
ATOM 2506 C CA . PRO B 1 163 ? -24.062 -8.492 5.547 1 51 163 PRO B CA 1
ATOM 2507 C C . PRO B 1 163 ? -23 -8.102 6.574 1 51 163 PRO B C 1
ATOM 2509 O O . PRO B 1 163 ? -21.906 -7.652 6.203 1 51 163 PRO B O 1
ATOM 2512 N N . VAL B 1 164 ? -23.344 -7.734 7.891 1 47.94 164 VAL B N 1
ATOM 2513 C CA . VAL B 1 164 ? -22.438 -7.559 9.023 1 47.94 164 VAL B CA 1
ATOM 2514 C C . VAL B 1 164 ? -21.656 -8.852 9.258 1 47.94 164 VAL B C 1
ATOM 2516 O O . VAL B 1 164 ? -22.234 -9.93 9.352 1 47.94 164 VAL B O 1
ATOM 2519 N N . GLN B 1 165 ? -20.609 -9.094 8.703 1 40.19 165 GLN B N 1
ATOM 2520 C CA . GLN B 1 165 ? -19.984 -10.312 9.211 1 40.19 165 GLN B CA 1
ATOM 2521 C C . GLN B 1 165 ? -19.703 -10.203 10.711 1 40.19 165 GLN B C 1
ATOM 2523 O O . GLN B 1 16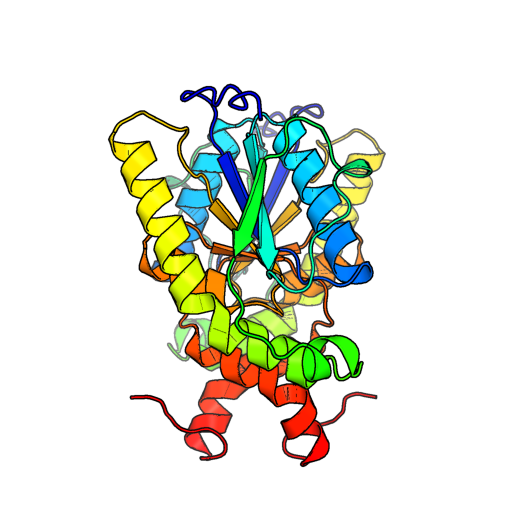5 ? -19.078 -9.234 11.156 1 40.19 165 GLN B O 1
ATOM 2528 N N . GLU B 1 166 ? -20.422 -10.719 11.602 1 34.94 166 GLU B N 1
ATOM 2529 C CA . GLU B 1 166 ? -20.109 -11.008 13 1 34.94 166 GLU B CA 1
ATOM 2530 C C . GLU B 1 166 ? -18.641 -11.414 13.156 1 34.94 166 GLU B C 1
ATOM 2532 O O . GLU B 1 166 ? -18.078 -12.07 12.281 1 34.94 166 GLU B O 1
#

Radius of gyration: 19.91 Å; Cα contacts (8 Å, |Δi|>4): 553; chains: 2; bounding box: 50×48×42 Å

Organism: Triticum turgidum subsp. durum (NCBI:txid4567)

Nearest PDB structures (foldseek):
  7zf0-assembly1_A  TM=7.796E-01  e=7.396E-12  Sorghum bicolor
  6kvi-assembly1_A  TM=7.931E-01  e=5.658E-10  Stevia rebaudiana
  6inf-assembly1_A  TM=7.770E-01  e=6.891E-10  Stevia rebaudiana
  6su7-assembly3_C  TM=7.131E-01  e=1.160E-07  Persicaria tinctoria
  8w53-assembly1_B  TM=6.475E-01  e=5.997E-07  Lycium barbarum